Protein AF-A0A395HYR4-F1 (afdb_monomer_lite)

Radius of gyration: 22.02 Å; chains: 1; bounding box: 62×39×58 Å

Organism: Aspergillus homomorphus (strain CBS 101889) (NCBI:txid1450537)

Sequence (224 aa):
MIEVHGICLRLTQAVQSLRAAIRSLGGGRESQDSSQKGIMVMSEISDLIHQLKDHIIWAEEKWIVTQPRLHTLDDLLSSLNTTIASLEMSLQSGAVNSRTYKKGILDNTFIPRFEHYKVAFIVAMQPDSCERTATEQNLKSYIRACRELDSSRNTPVLNEHGYHNITRPITSKNVIRLTEMCSRREKGTAQWIFEEERYKDWLFGSFRTLYCVGPAGAGKTFLA

Secondary structure (DSSP, 8-state):
---HHHHHHHHHHHHHHHHHHHHHHHTSSS--HHHHHHHHHHHHHHHHHHHHHHHHHH---TTTT-HHHHHHHHHHHHHHHHHHHHHHHHHH-TTT--HHHHHHHIIIIIHHHHHHHHHHHHHHTSPP-HHHHHHHHHHHHHHHHHHHHHHTTT---TTTTTTHHHHHHHHHHHHHHHHHHHHTPPTTTTHHHHH-HHHHHHHTTSSS-------TTSSGGGT-

pLDDT: mean 76.49, std 17.11, range [34.97, 96.94]

Foldseek 3Di:
DDDLVNLLVLLVVLLVLLVVLLVLLPPDPDDDPLSVLSNVLSVLLNVLSVVLSCCSVPPPPPQLVDPVLSVLSVVLSVLSSLLSVLLCVVSPPPDDQDPVLNSLLSVVPNSVLSVLSSVLSVLSPDGDDPVSVVSNVVSVVVSVVSSVLSVVVPPDPPDPVPPCVVCVVVCVVVVVVVVVVVVVDDPPPPVVLVVDPVSSCVSSSVDNDDDDDDDPPPCPVVVD

InterPro domains:
  IPR056884 Nephrocystin 3-like, N-terminal [PF24883] (188-224)

Structure (mmCIF, N/CA/C/O backbone):
data_AF-A0A395HYR4-F1
#
_entry.id   AF-A0A395HYR4-F1
#
loop_
_atom_site.group_PDB
_atom_site.id
_atom_site.type_symbol
_atom_site.label_atom_id
_atom_site.label_alt_id
_atom_site.label_comp_id
_atom_site.label_asym_id
_atom_site.label_entity_id
_atom_site.label_seq_id
_atom_site.pdbx_PDB_ins_code
_atom_site.Cartn_x
_atom_site.Cartn_y
_atom_site.Cartn_z
_atom_site.occupancy
_atom_site.B_iso_or_equiv
_atom_site.auth_seq_id
_atom_site.auth_comp_id
_atom_site.auth_asym_id
_atom_site.auth_atom_id
_atom_site.pdbx_PDB_model_num
ATOM 1 N N . MET A 1 1 ? -0.227 -10.224 23.915 1.00 62.84 1 MET A N 1
ATOM 2 C CA . MET A 1 1 ? -1.288 -9.203 24.024 1.00 62.84 1 MET A CA 1
ATOM 3 C C . MET A 1 1 ? -0.674 -7.901 23.562 1.00 62.84 1 MET A C 1
ATOM 5 O O . MET A 1 1 ? 0.412 -7.588 24.030 1.00 62.84 1 MET A O 1
ATOM 9 N N . ILE A 1 2 ? -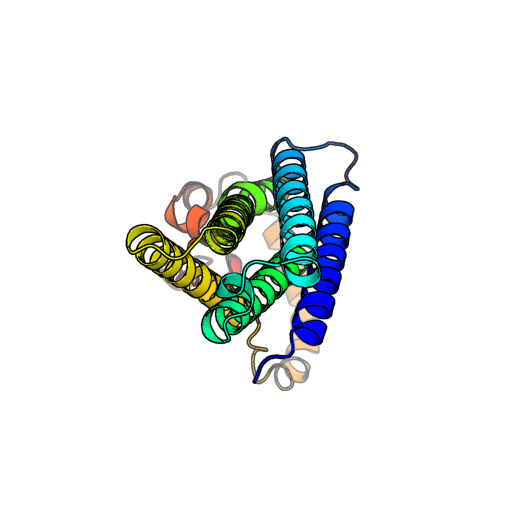1.273 -7.221 22.590 1.00 74.25 2 ILE A N 1
ATOM 10 C CA . ILE A 1 2 ? -0.723 -5.956 22.097 1.00 74.25 2 ILE A CA 1
ATOM 11 C C . ILE A 1 2 ? -1.171 -4.849 23.044 1.00 74.25 2 ILE A C 1
ATOM 13 O O . ILE A 1 2 ? -2.363 -4.727 23.339 1.00 74.25 2 ILE A O 1
ATOM 17 N N . GLU A 1 3 ? -0.209 -4.072 23.533 1.00 84.06 3 GLU A N 1
ATOM 18 C CA . GLU A 1 3 ? -0.472 -2.926 24.393 1.00 84.06 3 GLU A CA 1
ATOM 19 C C . GLU A 1 3 ? -0.887 -1.712 23.563 1.00 84.06 3 GLU A C 1
ATOM 21 O O . GLU A 1 3 ? -0.255 -1.368 22.562 1.00 84.06 3 GLU A O 1
ATOM 26 N N . VAL A 1 4 ? -1.927 -1.017 24.027 1.00 85.00 4 VAL A N 1
ATOM 27 C CA . VAL A 1 4 ? -2.444 0.209 23.401 1.00 85.00 4 VAL A CA 1
ATOM 28 C C . VAL A 1 4 ? -1.347 1.267 23.276 1.00 85.00 4 VAL A C 1
ATOM 30 O O . VAL A 1 4 ? -1.194 1.896 22.231 1.00 85.00 4 VAL A O 1
ATOM 33 N N . HIS A 1 5 ? -0.523 1.408 24.317 1.00 86.31 5 HIS A N 1
ATOM 34 C CA . HIS A 1 5 ? 0.610 2.327 24.311 1.00 86.31 5 HIS A CA 1
ATOM 35 C C . HIS A 1 5 ? 1.638 1.981 23.220 1.00 86.31 5 HIS A C 1
ATOM 37 O O . HIS A 1 5 ? 2.110 2.873 22.512 1.00 86.31 5 HIS A O 1
ATOM 43 N N . GLY A 1 6 ? 1.925 0.688 23.026 1.00 88.62 6 GLY A N 1
ATOM 44 C CA . GLY A 1 6 ? 2.808 0.208 21.963 1.00 88.62 6 GLY A CA 1
ATOM 45 C C . GLY A 1 6 ? 2.291 0.577 20.571 1.00 88.62 6 GLY A C 1
ATOM 46 O O . GLY A 1 6 ? 3.045 1.100 19.751 1.00 88.62 6 GLY A O 1
ATOM 47 N N . ILE A 1 7 ? 0.990 0.409 20.323 1.00 90.31 7 ILE A N 1
ATOM 48 C CA . ILE A 1 7 ? 0.357 0.816 19.058 1.00 90.31 7 ILE A CA 1
ATOM 49 C C . ILE A 1 7 ? 0.434 2.331 18.847 1.00 90.31 7 ILE A C 1
ATOM 51 O O . ILE A 1 7 ? 0.814 2.775 17.764 1.00 90.31 7 ILE A O 1
ATOM 55 N N . CYS A 1 8 ? 0.156 3.142 19.869 1.00 90.06 8 CYS A N 1
ATOM 56 C CA . CYS A 1 8 ? 0.264 4.602 19.779 1.00 90.06 8 CYS A CA 1
ATOM 57 C C . CYS A 1 8 ? 1.687 5.076 19.435 1.00 90.06 8 CYS A C 1
ATOM 59 O O . CYS A 1 8 ? 1.864 6.032 18.665 1.00 90.06 8 CYS A O 1
ATOM 61 N N . LEU A 1 9 ? 2.708 4.401 19.973 1.00 91.75 9 LEU A N 1
ATOM 62 C CA . LEU A 1 9 ? 4.101 4.659 19.616 1.00 91.75 9 LEU A CA 1
ATOM 63 C C . LEU A 1 9 ? 4.361 4.316 18.144 1.00 91.75 9 LEU A C 1
ATOM 65 O O . LEU A 1 9 ? 4.917 5.138 17.414 1.00 91.75 9 LEU A O 1
ATOM 69 N N . ARG A 1 10 ? 3.894 3.151 17.682 1.00 93.12 10 ARG A N 1
ATOM 70 C CA . ARG A 1 10 ? 4.036 2.721 16.283 1.00 93.12 10 ARG A CA 1
ATOM 71 C C . ARG A 1 10 ? 3.311 3.632 15.292 1.00 93.12 10 ARG A C 1
ATOM 73 O O . ARG A 1 10 ? 3.866 3.924 14.237 1.00 93.12 10 ARG A O 1
ATOM 80 N N . LEU A 1 11 ? 2.120 4.127 15.632 1.00 93.12 11 LEU A N 1
ATOM 81 C CA . LEU A 1 11 ? 1.393 5.130 14.840 1.00 93.12 11 LEU A CA 1
ATOM 82 C C . LEU A 1 11 ? 2.230 6.408 14.687 1.00 93.12 11 LEU A C 1
ATOM 84 O O . LEU A 1 11 ? 2.389 6.939 13.590 1.00 93.12 11 LEU A O 1
ATOM 88 N N . THR A 1 12 ? 2.846 6.862 15.781 1.00 93.62 12 THR A N 1
ATOM 89 C CA . THR A 1 12 ? 3.716 8.047 15.769 1.00 93.62 12 THR A CA 1
ATOM 90 C C . THR A 1 12 ? 4.968 7.822 14.910 1.00 93.62 12 THR A C 1
ATOM 92 O O . THR A 1 12 ? 5.352 8.705 14.144 1.00 93.62 12 THR A O 1
ATOM 95 N N . GLN A 1 13 ? 5.580 6.636 14.988 1.00 94.56 13 GLN A N 1
ATOM 96 C CA . GLN A 1 13 ? 6.717 6.256 14.141 1.00 94.56 13 GLN A CA 1
ATOM 97 C C . GLN A 1 13 ? 6.334 6.218 12.655 1.00 94.56 13 GLN A C 1
ATOM 99 O O . GLN A 1 13 ? 7.049 6.783 11.833 1.00 94.56 13 GLN A O 1
ATOM 104 N N . ALA A 1 14 ? 5.184 5.633 12.306 1.00 93.56 14 ALA A N 1
ATOM 105 C CA . ALA A 1 14 ? 4.709 5.567 10.923 1.00 93.56 14 ALA A CA 1
ATOM 106 C C . ALA A 1 14 ? 4.507 6.964 10.310 1.00 93.56 14 ALA A C 1
ATOM 108 O O . ALA A 1 14 ? 4.927 7.217 9.182 1.00 93.56 14 ALA A O 1
ATOM 109 N N . VAL A 1 15 ? 3.951 7.910 11.076 1.00 95.31 15 VAL A N 1
ATOM 110 C CA . VAL A 1 15 ? 3.849 9.323 10.665 1.00 95.31 15 VAL A CA 1
ATOM 111 C C . VAL A 1 15 ? 5.228 9.935 10.414 1.00 95.31 15 VAL A C 1
ATOM 113 O O . VAL A 1 15 ? 5.414 10.683 9.454 1.00 95.31 15 VAL A O 1
ATOM 116 N N . GLN A 1 16 ? 6.213 9.654 11.269 1.00 94.31 16 GLN A N 1
ATOM 117 C CA . GLN A 1 16 ? 7.571 10.168 11.082 1.00 94.31 16 GLN A CA 1
ATOM 118 C C . GLN A 1 16 ? 8.213 9.610 9.805 1.00 94.31 16 GLN A C 1
ATOM 120 O O . GLN A 1 16 ? 8.803 10.385 9.049 1.00 94.31 16 GLN A O 1
ATOM 125 N N . SER A 1 17 ? 8.033 8.315 9.529 1.00 93.25 17 SER A N 1
ATOM 126 C CA . SER A 1 17 ? 8.479 7.668 8.290 1.00 93.25 17 SER A CA 1
ATOM 127 C C . SER A 1 17 ? 7.797 8.261 7.053 1.00 93.25 17 SER A C 1
ATOM 129 O O . SER A 1 17 ? 8.479 8.618 6.096 1.00 93.25 17 SER A O 1
ATOM 131 N N . LEU A 1 18 ? 6.476 8.478 7.086 1.00 94.06 18 LEU A N 1
ATOM 132 C CA . LEU A 1 18 ? 5.750 9.153 5.999 1.00 94.06 18 LEU A CA 1
ATOM 133 C C . LEU A 1 18 ? 6.280 10.567 5.756 1.00 94.06 18 LEU A C 1
ATOM 135 O O . LEU A 1 18 ? 6.540 10.951 4.619 1.00 94.06 18 LEU A O 1
ATOM 139 N N . ARG A 1 19 ? 6.512 11.344 6.821 1.00 92.81 19 ARG A N 1
ATOM 140 C CA . ARG A 1 19 ? 7.092 12.690 6.701 1.00 92.81 19 ARG A CA 1
ATOM 141 C C . ARG A 1 19 ? 8.505 12.662 6.118 1.00 92.81 19 ARG A C 1
ATOM 143 O O . ARG A 1 19 ? 8.877 13.595 5.410 1.00 92.81 19 ARG A O 1
ATOM 150 N N . ALA A 1 20 ? 9.317 11.653 6.429 1.00 90.00 20 ALA A N 1
ATOM 151 C CA . ALA A 1 20 ? 10.639 11.492 5.822 1.00 90.00 20 ALA A CA 1
ATOM 152 C C . ALA A 1 20 ? 10.526 11.229 4.309 1.00 90.00 20 ALA A C 1
ATOM 154 O O . ALA A 1 20 ? 11.158 11.937 3.522 1.00 90.00 20 ALA A O 1
ATOM 155 N N . ALA A 1 21 ? 9.630 10.324 3.906 1.00 89.19 21 ALA A N 1
ATOM 156 C CA . ALA A 1 21 ? 9.347 10.030 2.502 1.00 89.19 21 ALA A CA 1
ATOM 157 C C . ALA A 1 21 ? 8.771 11.235 1.733 1.00 89.19 21 ALA A C 1
ATOM 159 O O . ALA A 1 21 ? 9.192 11.529 0.617 1.00 89.19 21 ALA A O 1
ATOM 160 N N . ILE A 1 22 ? 7.862 12.003 2.340 1.00 90.25 22 ILE A N 1
ATOM 161 C CA . ILE A 1 22 ? 7.332 13.244 1.751 1.00 90.25 22 ILE A CA 1
ATOM 162 C C . ILE A 1 22 ? 8.465 14.239 1.468 1.00 90.25 22 ILE A C 1
ATOM 164 O O . ILE A 1 22 ? 8.529 14.823 0.384 1.00 90.25 22 ILE A O 1
ATOM 168 N N . ARG A 1 23 ? 9.396 14.415 2.416 1.00 87.19 23 ARG A N 1
ATOM 169 C CA . ARG A 1 23 ? 10.539 15.323 2.232 1.00 87.19 23 ARG A CA 1
ATOM 170 C C . ARG A 1 23 ? 11.483 14.855 1.127 1.00 87.19 23 ARG A C 1
ATOM 172 O O . ARG A 1 23 ? 11.995 15.699 0.396 1.00 87.19 23 ARG A O 1
ATOM 179 N N . SER A 1 24 ? 11.701 13.546 0.984 1.00 82.12 24 SER A N 1
ATOM 180 C CA . SER A 1 24 ? 12.573 13.010 -0.070 1.00 82.12 24 SER A CA 1
ATOM 181 C C . SER A 1 24 ? 11.981 13.197 -1.475 1.00 82.12 24 SER A C 1
ATOM 183 O O . SER A 1 24 ? 12.727 13.407 -2.431 1.00 82.12 24 SER A O 1
ATOM 185 N N . LEU A 1 25 ? 10.650 13.220 -1.596 1.00 79.38 25 LEU A N 1
ATOM 186 C CA . LEU A 1 25 ? 9.933 13.508 -2.843 1.00 79.38 25 LEU A CA 1
ATOM 187 C C . LEU A 1 25 ? 9.843 15.011 -3.167 1.00 79.38 25 LEU A C 1
ATOM 189 O O . LEU A 1 25 ? 9.884 15.382 -4.339 1.00 79.38 25 LEU A O 1
ATOM 193 N N . GLY A 1 26 ? 9.758 15.880 -2.154 1.00 69.75 26 GLY A N 1
ATOM 194 C CA . GLY A 1 26 ? 9.566 17.330 -2.319 1.00 69.75 26 GLY A CA 1
ATOM 195 C C . GLY A 1 26 ? 10.812 18.151 -2.692 1.00 69.75 26 GLY A C 1
ATOM 196 O O . GLY A 1 26 ? 10.690 19.342 -2.968 1.00 69.75 26 GLY A O 1
ATOM 197 N N . GLY A 1 27 ? 12.013 17.559 -2.706 1.00 62.88 27 GLY A N 1
ATOM 198 C CA . GLY A 1 27 ? 13.276 18.289 -2.916 1.00 62.88 27 GLY A CA 1
ATOM 199 C C . GLY A 1 27 ? 13.627 18.646 -4.372 1.00 62.88 27 GLY A C 1
ATOM 200 O O . GLY A 1 27 ? 14.572 19.399 -4.610 1.00 62.88 27 GLY A O 1
ATOM 201 N N . GLY A 1 28 ? 12.909 18.112 -5.366 1.00 58.59 28 GLY A N 1
ATOM 202 C CA . GLY A 1 28 ? 13.196 18.348 -6.786 1.00 58.59 28 GLY A CA 1
ATOM 203 C C . GLY A 1 28 ? 12.535 19.623 -7.317 1.00 58.59 28 GLY A C 1
ATOM 204 O O . GLY A 1 28 ? 11.314 19.722 -7.309 1.00 58.59 28 GLY A O 1
ATOM 205 N N . ARG A 1 29 ? 13.323 20.567 -7.858 1.00 50.94 29 ARG A N 1
ATOM 206 C CA . ARG A 1 29 ? 12.890 21.884 -8.398 1.00 50.94 29 ARG A CA 1
ATOM 207 C C . ARG A 1 29 ? 11.847 21.869 -9.531 1.00 50.94 29 ARG A C 1
ATOM 209 O O . ARG A 1 29 ? 11.462 22.927 -10.010 1.00 50.94 29 ARG A O 1
ATOM 216 N N . GLU A 1 30 ? 11.353 20.709 -9.940 1.00 50.72 30 GLU A N 1
ATOM 217 C CA . GLU A 1 30 ? 10.285 20.590 -10.925 1.00 50.72 30 GLU A CA 1
ATOM 218 C C . GLU A 1 30 ? 9.355 19.443 -10.525 1.00 50.72 30 GLU A C 1
ATOM 220 O O . GLU A 1 30 ? 9.550 18.282 -10.914 1.00 50.72 30 GLU A O 1
ATOM 225 N N . SER A 1 31 ? 8.367 19.801 -9.707 1.00 54.28 31 SER A N 1
ATOM 226 C CA . SER A 1 31 ? 7.293 18.936 -9.235 1.00 54.28 31 SER A CA 1
ATOM 227 C C . SER A 1 31 ? 6.567 18.289 -10.415 1.00 54.28 31 SER A C 1
ATOM 229 O O . SER A 1 31 ? 5.806 18.936 -11.132 1.00 54.28 31 SER A O 1
ATOM 231 N N . GLN A 1 32 ? 6.810 16.998 -10.623 1.00 64.56 32 GLN A N 1
ATOM 232 C CA . GLN A 1 32 ? 5.964 16.176 -11.479 1.00 64.56 32 GLN A CA 1
ATOM 233 C C . GLN A 1 32 ? 4.611 16.003 -10.771 1.00 64.56 32 GLN A C 1
ATOM 235 O O . GLN A 1 32 ? 4.587 15.783 -9.560 1.00 64.56 32 GLN A O 1
ATOM 240 N N . ASP A 1 33 ? 3.507 16.051 -11.517 1.00 78.00 33 ASP A N 1
ATOM 241 C CA . ASP A 1 33 ? 2.141 15.771 -11.029 1.00 78.00 33 ASP A CA 1
ATOM 242 C C . ASP A 1 33 ? 2.083 14.509 -10.133 1.00 78.00 33 ASP A C 1
ATOM 244 O O . ASP A 1 33 ? 1.457 14.498 -9.076 1.00 78.00 33 ASP A O 1
ATOM 248 N N . SER A 1 34 ? 2.872 13.485 -10.471 1.00 82.50 34 SER A N 1
ATOM 249 C CA . SER A 1 34 ? 3.036 12.259 -9.684 1.00 82.50 34 SER A CA 1
ATOM 250 C C . SER A 1 34 ? 3.613 12.481 -8.282 1.00 82.50 34 SER A C 1
ATOM 252 O O . SER A 1 34 ? 3.101 11.953 -7.301 1.00 82.50 34 SER A O 1
ATOM 254 N N . SER A 1 35 ? 4.667 13.291 -8.146 1.00 86.25 35 SER A N 1
ATOM 255 C CA . SER A 1 35 ? 5.271 13.596 -6.841 1.00 86.25 35 SER A CA 1
ATOM 256 C C . SER A 1 35 ? 4.307 14.348 -5.928 1.00 86.25 35 SER A C 1
ATOM 258 O O . SER A 1 35 ? 4.215 14.020 -4.749 1.00 86.25 35 SER A O 1
ATOM 260 N N . GLN A 1 36 ? 3.529 15.284 -6.478 1.00 88.62 36 GLN A N 1
ATOM 261 C CA . GLN A 1 36 ? 2.475 15.983 -5.741 1.00 88.62 36 GLN A CA 1
ATOM 262 C C . GLN A 1 36 ? 1.362 15.037 -5.299 1.00 88.62 36 GLN A C 1
ATOM 264 O O . GLN A 1 36 ? 0.999 15.053 -4.125 1.00 88.62 36 GLN A O 1
ATOM 269 N N . LYS A 1 37 ? 0.877 14.169 -6.195 1.00 90.88 37 LYS A N 1
ATOM 270 C CA . LYS A 1 37 ? -0.111 13.134 -5.858 1.00 90.88 37 LYS A CA 1
ATOM 271 C C . LYS A 1 37 ? 0.391 12.215 -4.747 1.00 90.88 37 LYS A C 1
ATOM 273 O O . LYS A 1 37 ? -0.308 12.014 -3.762 1.00 90.88 37 LYS A O 1
ATOM 278 N N . GLY A 1 38 ? 1.628 11.729 -4.849 1.00 91.00 38 GLY A N 1
ATOM 279 C CA . GLY A 1 38 ? 2.246 10.908 -3.807 1.00 91.00 38 GLY A CA 1
ATOM 280 C C . GLY A 1 38 ? 2.331 11.630 -2.458 1.00 91.00 38 GLY A C 1
ATOM 281 O O . GLY A 1 38 ? 1.952 11.064 -1.435 1.00 91.00 38 GLY A O 1
ATOM 282 N N . ILE A 1 39 ? 2.775 12.892 -2.450 1.00 92.44 39 ILE A N 1
ATOM 283 C CA . ILE A 1 39 ? 2.830 13.728 -1.239 1.00 92.44 39 ILE A CA 1
ATOM 284 C C . ILE A 1 39 ? 1.439 13.922 -0.631 1.00 92.44 39 ILE A C 1
ATOM 286 O O . ILE A 1 39 ? 1.291 13.807 0.586 1.00 92.44 39 ILE A O 1
ATOM 290 N N . MET A 1 40 ? 0.430 14.189 -1.458 1.00 94.12 40 MET A N 1
ATOM 291 C CA . MET A 1 40 ? -0.951 14.387 -1.022 1.00 94.12 40 MET A CA 1
ATOM 292 C C . MET A 1 40 ? -1.494 13.132 -0.334 1.00 94.12 40 MET A C 1
ATOM 294 O O . MET A 1 40 ? -1.880 13.204 0.829 1.00 94.12 40 MET A O 1
ATOM 298 N N . VAL A 1 41 ? -1.410 11.966 -0.983 1.00 95.69 41 VAL A N 1
ATOM 299 C CA . VAL A 1 41 ? -1.916 10.704 -0.413 1.00 95.69 41 VAL A CA 1
ATOM 300 C C . VAL A 1 41 ? -1.178 10.333 0.878 1.00 95.69 41 VAL A C 1
ATOM 302 O O . VAL A 1 41 ? -1.802 9.932 1.855 1.00 95.69 41 VAL A O 1
ATOM 305 N N . MET A 1 42 ? 0.146 10.504 0.942 1.00 95.38 42 MET A N 1
ATOM 306 C CA . MET A 1 42 ? 0.901 10.246 2.179 1.00 95.38 42 MET A CA 1
ATOM 307 C C . MET A 1 42 ? 0.558 11.229 3.309 1.00 95.38 42 MET A C 1
ATOM 309 O O . MET A 1 42 ? 0.625 10.860 4.487 1.00 95.38 42 MET A O 1
ATOM 313 N N . SER A 1 43 ? 0.193 12.468 2.970 1.00 95.62 43 SER A N 1
ATOM 314 C CA . SER A 1 43 ? -0.282 13.458 3.943 1.00 95.62 43 SER A CA 1
ATOM 315 C C . SER A 1 43 ? -1.663 13.073 4.474 1.00 95.62 43 SER A C 1
ATOM 317 O O . SER A 1 43 ? -1.838 13.017 5.685 1.00 95.62 43 SER A O 1
ATOM 319 N N . GLU A 1 44 ? -2.587 12.663 3.599 1.00 96.88 44 GLU A N 1
ATOM 320 C CA . GLU A 1 44 ? -3.904 12.143 3.996 1.00 96.88 44 GLU A CA 1
ATOM 321 C C . GLU A 1 44 ? -3.778 10.918 4.915 1.00 96.88 44 GLU A C 1
ATOM 323 O O . GLU A 1 44 ? -4.438 10.841 5.948 1.00 96.88 44 GLU A O 1
ATOM 328 N N . ILE A 1 45 ? -2.882 9.974 4.598 1.00 96.94 45 ILE A N 1
ATOM 329 C CA . ILE A 1 45 ? -2.598 8.828 5.480 1.00 96.94 45 ILE A CA 1
ATOM 330 C C . ILE A 1 45 ? -2.055 9.302 6.830 1.00 96.94 45 ILE A C 1
ATOM 332 O O . ILE A 1 45 ? -2.434 8.762 7.868 1.00 96.94 45 ILE A O 1
ATOM 336 N N . SER A 1 46 ? -1.171 10.304 6.836 1.00 96.25 46 SER A N 1
ATOM 337 C CA . SER A 1 46 ? -0.649 10.862 8.084 1.00 96.25 46 SER A CA 1
ATOM 338 C C . SER A 1 46 ? -1.783 11.423 8.940 1.00 96.25 46 SER A C 1
ATOM 340 O O . SER A 1 46 ? -1.815 11.149 10.137 1.00 96.25 46 SER A O 1
ATOM 342 N N . ASP A 1 47 ? -2.726 12.151 8.348 1.00 96.31 47 ASP A N 1
ATOM 343 C CA . ASP A 1 47 ? -3.877 12.715 9.057 1.00 96.31 47 ASP A CA 1
ATOM 344 C C . ASP A 1 47 ? -4.800 11.618 9.602 1.00 96.31 47 ASP A C 1
ATOM 346 O O . ASP A 1 47 ? -5.168 11.658 10.777 1.00 96.31 47 ASP A O 1
ATOM 350 N N . LEU A 1 48 ? -5.081 10.575 8.811 1.00 95.75 48 LEU A N 1
ATOM 351 C CA . LEU A 1 48 ? -5.850 9.406 9.261 1.00 95.75 48 LEU A CA 1
ATOM 352 C C . LEU A 1 48 ? -5.171 8.677 10.427 1.00 95.75 48 LEU A C 1
ATOM 354 O O . LEU A 1 48 ? -5.845 8.227 11.349 1.00 95.75 48 LEU A O 1
ATOM 358 N N . ILE A 1 49 ? -3.838 8.574 10.425 1.00 94.94 49 ILE A N 1
ATOM 359 C CA . ILE A 1 49 ? -3.093 7.971 11.537 1.00 94.94 49 ILE A CA 1
ATOM 360 C C . ILE A 1 49 ? -3.218 8.819 12.812 1.00 94.94 49 ILE A C 1
ATOM 362 O O . ILE A 1 49 ? -3.342 8.249 13.898 1.00 94.94 49 ILE A O 1
ATOM 366 N N . HIS A 1 50 ? -3.206 10.153 12.711 1.00 93.50 50 HIS A N 1
ATOM 367 C CA . HIS A 1 50 ? -3.441 11.014 13.877 1.00 93.50 50 HIS A CA 1
ATOM 368 C C . HIS A 1 50 ? -4.875 10.869 14.390 1.00 93.50 50 HIS A C 1
ATOM 370 O O . HIS A 1 50 ? -5.049 10.643 15.582 1.00 93.50 50 HIS A O 1
ATOM 376 N N . GLN A 1 51 ? -5.874 10.891 13.502 1.00 92.19 51 GLN A N 1
ATOM 377 C CA . GLN A 1 51 ? -7.275 10.667 13.878 1.00 92.19 51 GLN A CA 1
ATOM 378 C C . GLN A 1 51 ? -7.450 9.318 14.575 1.00 92.19 51 GLN A C 1
ATOM 380 O O . GLN A 1 51 ? -8.015 9.248 15.661 1.00 92.19 51 GLN A O 1
ATOM 385 N N . LEU A 1 52 ? -6.899 8.244 14.006 1.00 90.88 52 LEU A N 1
ATOM 386 C CA . LEU A 1 52 ? -6.956 6.913 14.602 1.00 90.88 52 LEU A CA 1
ATOM 387 C C . LEU A 1 52 ? -6.262 6.862 15.969 1.00 90.88 52 LEU A C 1
ATOM 389 O O . LEU A 1 52 ? -6.758 6.213 16.887 1.00 90.88 52 LEU A O 1
ATOM 393 N N . LYS A 1 53 ? -5.125 7.546 16.125 1.00 91.00 53 LYS A N 1
ATOM 394 C CA . LYS A 1 53 ? -4.432 7.658 17.412 1.00 91.00 53 LYS A CA 1
ATOM 395 C C . LYS A 1 53 ? -5.296 8.382 18.445 1.00 91.00 53 LYS A C 1
ATOM 397 O O . LYS A 1 53 ? -5.395 7.901 19.571 1.00 91.00 53 LYS A O 1
ATOM 402 N N . ASP A 1 54 ? -5.925 9.489 18.066 1.00 89.62 54 ASP A N 1
ATOM 403 C CA . ASP A 1 54 ? -6.817 10.243 18.946 1.00 89.62 54 ASP A CA 1
ATOM 404 C C . ASP A 1 54 ? -8.032 9.397 19.333 1.00 89.62 54 ASP A C 1
ATOM 406 O O . ASP A 1 54 ? -8.356 9.305 20.515 1.00 89.62 54 ASP A O 1
ATOM 410 N N . HIS A 1 55 ? -8.619 8.672 18.377 1.00 87.31 55 HIS A N 1
ATOM 411 C CA . HIS A 1 55 ? -9.668 7.697 18.654 1.00 87.31 55 HIS A CA 1
ATOM 412 C C . HIS A 1 55 ? -9.196 6.613 19.621 1.00 87.31 55 HIS A C 1
ATOM 414 O O . HIS A 1 55 ? -9.925 6.292 20.535 1.00 87.31 55 HIS A O 1
ATOM 420 N N . ILE A 1 56 ? -7.989 6.063 19.500 1.00 86.19 56 ILE A N 1
ATOM 421 C CA . ILE A 1 56 ? -7.508 5.025 20.428 1.00 86.19 56 ILE A CA 1
ATOM 422 C C . ILE A 1 56 ? -7.270 5.574 21.846 1.00 86.19 56 ILE A C 1
ATOM 424 O O . ILE A 1 56 ? -7.529 4.871 22.822 1.00 86.19 56 ILE A O 1
ATOM 428 N N . ILE A 1 57 ? -6.762 6.804 21.970 1.00 85.44 57 ILE A N 1
ATOM 429 C CA . ILE A 1 57 ? -6.445 7.429 23.266 1.00 85.44 57 ILE A CA 1
ATOM 430 C C . ILE A 1 57 ? -7.718 7.871 23.991 1.00 85.44 57 ILE A C 1
ATOM 432 O O . ILE A 1 57 ? -7.828 7.685 25.202 1.00 85.44 57 ILE A O 1
ATOM 436 N N . TRP A 1 58 ? -8.660 8.456 23.251 1.00 79.06 58 TRP A N 1
ATOM 437 C CA . TRP A 1 58 ? -9.877 9.062 23.788 1.00 79.06 58 TRP A CA 1
ATOM 438 C C . TRP A 1 58 ? -11.132 8.206 23.570 1.00 79.06 58 TRP A C 1
ATOM 440 O O . TRP A 1 58 ? -12.228 8.661 23.887 1.00 79.06 58 TRP A O 1
ATOM 450 N N . ALA A 1 59 ? -11.012 6.986 23.030 1.00 67.50 59 ALA A N 1
ATOM 451 C CA . ALA A 1 59 ? -12.166 6.127 22.767 1.00 67.50 59 ALA A CA 1
ATOM 452 C C . ALA A 1 59 ? -12.897 5.767 24.060 1.00 67.50 59 ALA A C 1
ATOM 454 O O . ALA A 1 59 ? -12.456 4.921 24.839 1.00 67.50 59 ALA A O 1
ATOM 455 N N . GLU A 1 60 ? -14.103 6.306 24.197 1.00 60.53 60 GLU A N 1
ATOM 456 C CA . GLU A 1 60 ? -15.158 5.697 25.009 1.00 60.53 60 GLU A CA 1
ATOM 457 C C . GLU A 1 60 ? -15.658 4.386 24.363 1.00 60.53 60 GLU A C 1
ATOM 459 O O . GLU A 1 60 ? -16.169 3.482 25.032 1.00 60.53 60 GLU A O 1
ATOM 464 N N . GLU A 1 61 ? -15.460 4.246 23.048 1.00 64.38 61 GLU A N 1
ATOM 465 C CA . GLU A 1 61 ? -15.915 3.119 22.245 1.00 64.38 61 GLU A CA 1
ATOM 466 C C . GLU A 1 61 ? -14.984 1.897 22.336 1.00 64.38 61 GLU A C 1
ATOM 468 O O . GLU A 1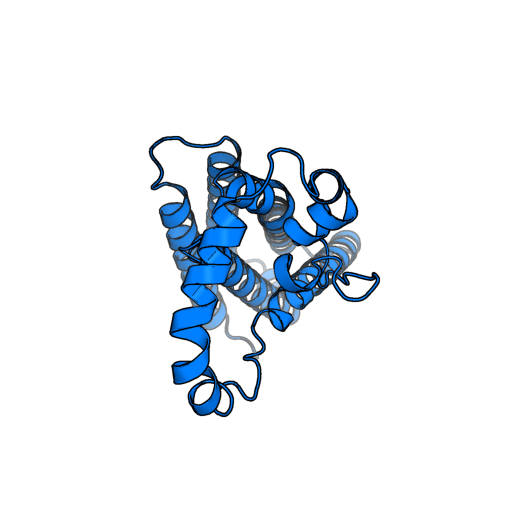 61 ? -13.919 1.809 21.721 1.00 64.38 61 GLU A O 1
ATOM 473 N N . LYS A 1 62 ? -15.439 0.882 23.078 1.00 68.69 62 LYS A N 1
ATOM 474 C CA . LYS A 1 62 ? -14.668 -0.335 23.395 1.00 68.69 62 LYS A CA 1
ATOM 475 C C . LYS A 1 62 ? -14.274 -1.192 22.185 1.00 68.69 62 LYS A C 1
ATOM 477 O O . LYS A 1 62 ? -13.355 -2.002 22.304 1.00 68.69 62 LYS A O 1
ATOM 482 N N . TRP A 1 63 ? -14.948 -1.058 21.040 1.00 71.31 63 TRP A N 1
ATOM 483 C CA . TRP A 1 63 ? -14.709 -1.924 19.878 1.00 71.31 63 TRP A CA 1
ATOM 484 C C . TRP A 1 63 ? -13.359 -1.644 19.206 1.00 71.31 63 TRP A C 1
ATOM 486 O O . TRP A 1 63 ? -12.711 -2.581 18.738 1.00 71.31 63 TRP A O 1
ATOM 496 N N . ILE A 1 64 ? -12.866 -0.400 19.241 1.00 75.31 64 ILE A N 1
ATOM 497 C CA . ILE A 1 64 ? -11.582 -0.012 18.631 1.00 75.31 64 ILE A CA 1
ATOM 498 C C . ILE A 1 64 ? -10.397 -0.705 19.319 1.00 75.31 64 ILE A C 1
ATOM 500 O O . ILE A 1 64 ? -9.459 -1.138 18.652 1.00 75.31 64 ILE A O 1
ATOM 504 N N . VAL A 1 65 ? -10.477 -0.878 20.641 1.00 80.81 65 VAL A N 1
ATOM 505 C CA . VAL A 1 65 ? -9.394 -1.403 21.496 1.00 80.81 65 VAL A CA 1
ATOM 506 C C . VAL A 1 65 ? -9.415 -2.940 21.592 1.00 80.81 65 VAL A C 1
ATOM 508 O O . VAL A 1 65 ? -8.673 -3.556 22.358 1.00 80.81 65 VAL A O 1
ATOM 511 N N . THR A 1 66 ? -10.250 -3.608 20.794 1.00 86.06 66 THR A N 1
ATOM 512 C CA . THR A 1 66 ? -10.280 -5.073 20.756 1.00 86.06 66 THR A CA 1
ATOM 513 C C . THR A 1 66 ? -8.954 -5.633 20.227 1.00 86.06 66 THR A C 1
ATOM 515 O O . THR A 1 66 ? -8.409 -5.179 19.221 1.00 86.06 66 THR A O 1
ATOM 518 N N . GLN A 1 67 ? -8.424 -6.666 20.891 1.00 88.81 67 GLN A N 1
ATOM 519 C CA . GLN A 1 67 ? -7.166 -7.320 20.503 1.00 88.81 67 GLN A CA 1
ATOM 520 C C . GLN A 1 67 ? -7.058 -7.708 19.009 1.00 88.81 67 GLN A C 1
ATOM 522 O O . GLN A 1 67 ? -6.003 -7.442 18.430 1.00 88.81 67 GLN A O 1
ATOM 527 N N . PRO A 1 68 ? -8.083 -8.274 18.334 1.00 88.50 68 PRO A N 1
ATOM 528 C CA . PRO A 1 68 ? -7.981 -8.573 16.900 1.00 88.50 68 PRO A CA 1
ATOM 529 C C . PRO A 1 68 ? -7.808 -7.322 16.023 1.00 88.50 68 PRO A C 1
ATOM 531 O O . PRO A 1 68 ? -7.105 -7.371 15.009 1.00 88.50 68 PRO A O 1
ATOM 534 N N . ARG A 1 69 ? -8.405 -6.188 16.412 1.00 88.19 69 ARG A N 1
ATOM 535 C CA . ARG A 1 69 ? -8.269 -4.915 15.690 1.00 88.19 69 ARG A CA 1
ATOM 536 C C . ARG A 1 69 ? -6.899 -4.294 15.930 1.00 88.19 69 ARG A C 1
ATOM 538 O O . ARG A 1 69 ? -6.266 -3.862 14.972 1.00 88.19 69 ARG A O 1
ATOM 545 N N . LEU A 1 70 ? -6.393 -4.355 17.163 1.00 89.31 70 LEU A N 1
ATOM 546 C CA . LEU A 1 70 ? -5.026 -3.927 17.479 1.00 89.31 70 LEU A CA 1
ATOM 547 C C . LEU A 1 70 ? -3.980 -4.743 16.708 1.00 89.31 70 LEU A C 1
ATOM 549 O O . LEU A 1 70 ? -3.054 -4.159 16.160 1.00 89.31 70 LEU A O 1
ATOM 553 N N . HIS A 1 71 ? -4.153 -6.064 16.591 1.00 91.00 71 HIS A N 1
ATOM 554 C CA . HIS A 1 71 ? -3.269 -6.911 15.779 1.00 91.00 71 HIS A CA 1
ATOM 555 C C . HIS A 1 71 ? -3.339 -6.566 14.294 1.00 91.00 71 HIS A C 1
ATOM 557 O O . HIS A 1 71 ? -2.320 -6.449 13.622 1.00 91.00 71 HIS A O 1
ATOM 563 N N . THR A 1 72 ? -4.548 -6.364 13.775 1.00 90.69 72 THR A N 1
ATOM 564 C CA . THR A 1 72 ? -4.738 -5.956 12.381 1.00 90.69 72 THR A CA 1
ATOM 565 C C . THR A 1 72 ? -4.058 -4.622 12.083 1.00 90.69 72 THR A C 1
ATOM 567 O O . THR A 1 72 ? -3.421 -4.468 11.042 1.00 90.69 72 THR A O 1
ATOM 570 N N . LEU A 1 73 ? -4.172 -3.666 13.002 1.00 91.62 73 LEU A N 1
ATOM 571 C CA . LEU A 1 73 ? -3.528 -2.368 12.886 1.00 91.62 73 LEU A CA 1
ATOM 572 C C . LEU A 1 73 ? -2.001 -2.484 12.964 1.00 91.62 73 LEU A C 1
ATOM 574 O O . LEU A 1 73 ? -1.296 -1.835 12.196 1.00 91.62 73 LEU A O 1
ATOM 578 N N . ASP A 1 74 ? -1.489 -3.343 13.843 1.00 92.50 74 ASP A N 1
ATOM 579 C CA . ASP A 1 74 ? -0.061 -3.636 13.962 1.00 92.50 74 ASP A CA 1
ATOM 580 C C . ASP A 1 74 ? 0.532 -4.194 12.656 1.00 92.50 74 ASP A C 1
ATOM 58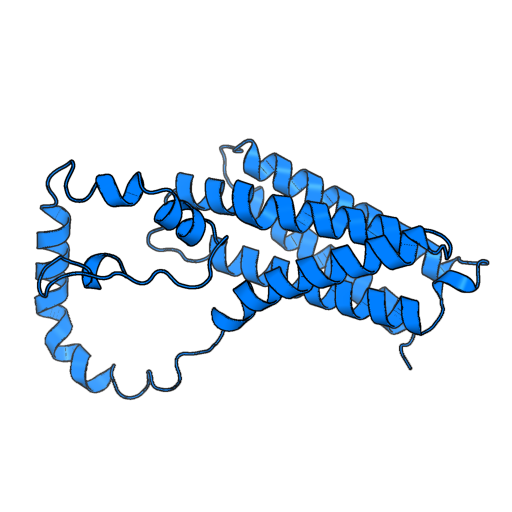2 O O . ASP A 1 74 ? 1.576 -3.733 12.176 1.00 92.50 74 ASP A O 1
ATOM 586 N N . ASP A 1 75 ? -0.177 -5.134 12.025 1.00 92.19 75 ASP A N 1
ATOM 587 C CA . ASP A 1 75 ? 0.184 -5.708 10.726 1.00 92.19 75 ASP A CA 1
ATOM 588 C C . ASP A 1 75 ? 0.141 -4.659 9.605 1.00 92.19 75 ASP A C 1
ATOM 590 O O . ASP A 1 75 ? 1.034 -4.614 8.746 1.00 92.19 75 ASP A O 1
ATOM 594 N N . LEU A 1 76 ? -0.880 -3.793 9.618 1.00 93.50 76 LEU A N 1
ATOM 595 C CA . LEU A 1 76 ? -1.042 -2.710 8.649 1.00 93.50 76 LEU A CA 1
ATOM 596 C C . LEU A 1 76 ? 0.111 -1.705 8.750 1.00 93.50 76 LEU A C 1
ATO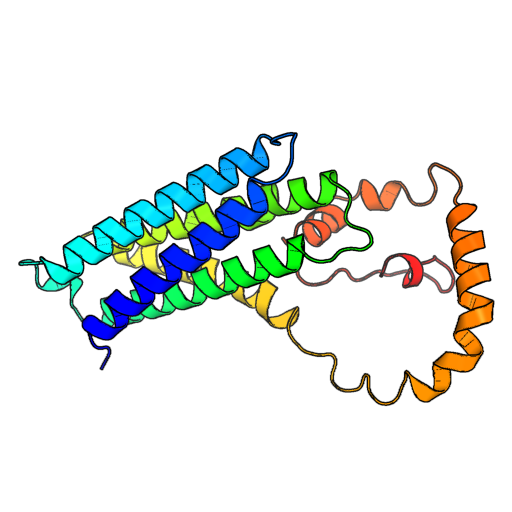M 598 O O . LEU A 1 76 ? 0.722 -1.369 7.736 1.00 93.50 76 LEU A O 1
ATOM 602 N N . LEU A 1 77 ? 0.466 -1.288 9.969 1.00 94.12 77 LEU A N 1
ATOM 603 C CA . LEU A 1 77 ? 1.588 -0.380 10.230 1.00 94.12 77 LEU A CA 1
ATOM 604 C C . LEU A 1 77 ? 2.931 -1.007 9.851 1.00 94.12 77 LEU A C 1
ATOM 606 O O . LEU A 1 77 ? 3.791 -0.335 9.283 1.00 94.12 77 LEU A O 1
ATOM 610 N N . SER A 1 78 ? 3.113 -2.301 10.130 1.00 92.94 78 SER A N 1
ATOM 611 C CA . SER A 1 78 ? 4.295 -3.048 9.686 1.00 92.94 78 SER A CA 1
ATOM 612 C C . SER A 1 78 ? 4.423 -3.019 8.164 1.00 92.94 78 SER A C 1
ATOM 614 O O . SER A 1 78 ? 5.497 -2.730 7.638 1.00 92.94 78 SER A O 1
ATOM 616 N N . SER A 1 79 ? 3.321 -3.279 7.459 1.00 92.56 79 SER A N 1
ATOM 617 C CA . SER A 1 79 ? 3.292 -3.318 5.996 1.00 92.56 79 SER A CA 1
ATOM 618 C C . SER A 1 79 ? 3.552 -1.934 5.395 1.00 92.56 79 SER A C 1
ATOM 620 O O . SER A 1 79 ? 4.421 -1.802 4.531 1.00 92.56 79 SER A O 1
ATOM 622 N N . LEU A 1 80 ? 2.910 -0.889 5.927 1.00 94.44 80 LEU A N 1
ATOM 623 C CA . LEU A 1 80 ? 3.137 0.496 5.514 1.00 94.44 80 LEU A CA 1
ATOM 624 C C . LEU A 1 80 ? 4.612 0.890 5.651 1.00 94.44 80 LEU A C 1
ATOM 626 O O . LEU A 1 80 ? 5.203 1.379 4.691 1.00 94.44 80 LEU A O 1
ATOM 630 N N . ASN A 1 81 ? 5.230 0.617 6.804 1.00 92.88 81 ASN A N 1
ATOM 631 C CA . ASN A 1 81 ? 6.644 0.925 7.026 1.00 92.88 81 ASN A CA 1
ATOM 632 C C . ASN A 1 81 ? 7.553 0.184 6.036 1.00 92.88 81 ASN A C 1
ATOM 634 O O . ASN A 1 81 ? 8.491 0.778 5.507 1.00 92.88 81 ASN A O 1
ATOM 638 N N . THR A 1 82 ? 7.260 -1.086 5.725 1.00 91.06 82 THR A N 1
ATOM 639 C CA . THR A 1 82 ? 8.023 -1.815 4.698 1.00 91.06 82 THR A CA 1
ATOM 640 C C . THR A 1 82 ? 7.847 -1.222 3.299 1.00 91.06 82 THR A C 1
ATOM 642 O O . THR A 1 82 ? 8.820 -1.139 2.552 1.00 91.06 82 THR A O 1
ATOM 645 N N . THR A 1 83 ? 6.646 -0.751 2.948 1.00 91.94 83 THR A N 1
ATOM 646 C CA . THR A 1 83 ? 6.399 -0.082 1.663 1.00 91.94 83 THR A CA 1
ATOM 647 C C . THR A 1 83 ? 7.120 1.265 1.581 1.00 91.94 83 THR A C 1
ATOM 649 O O . THR A 1 83 ? 7.705 1.565 0.544 1.00 91.94 83 THR A O 1
ATOM 652 N N . ILE A 1 84 ? 7.143 2.048 2.665 1.00 91.44 84 ILE A N 1
ATOM 653 C CA . ILE A 1 84 ? 7.896 3.312 2.736 1.00 91.44 84 ILE A CA 1
ATOM 654 C C . ILE A 1 84 ? 9.397 3.054 2.561 1.00 91.44 84 ILE A C 1
ATOM 656 O O . ILE A 1 84 ? 10.041 3.721 1.756 1.00 91.44 84 ILE A O 1
ATOM 660 N N . ALA A 1 85 ? 9.947 2.039 3.231 1.00 88.56 85 ALA A N 1
ATOM 661 C CA . ALA A 1 85 ? 11.349 1.662 3.056 1.00 88.56 85 ALA A CA 1
ATOM 662 C C . ALA A 1 85 ? 11.656 1.208 1.611 1.00 88.56 85 ALA A C 1
ATOM 664 O O . ALA A 1 85 ? 12.677 1.593 1.042 1.00 88.56 85 ALA A O 1
ATOM 665 N N . SER A 1 86 ? 10.757 0.436 0.984 1.00 86.56 86 SER A N 1
ATOM 666 C CA . SER A 1 86 ? 10.876 0.028 -0.430 1.00 86.56 86 SER A CA 1
ATOM 667 C C . SER A 1 86 ? 10.863 1.237 -1.377 1.00 86.56 86 SER A C 1
ATOM 669 O O . SER A 1 86 ? 11.677 1.315 -2.303 1.00 86.56 86 SER A O 1
ATOM 671 N N . LEU A 1 87 ? 9.995 2.221 -1.112 1.00 86.88 87 LEU A N 1
ATOM 672 C CA . LEU A 1 87 ? 9.957 3.489 -1.841 1.00 86.88 87 LEU A CA 1
ATOM 673 C C . LEU A 1 87 ? 11.299 4.218 -1.733 1.00 86.88 87 LEU A C 1
ATOM 675 O O . LEU A 1 87 ? 11.887 4.556 -2.760 1.00 86.88 87 LEU A O 1
ATOM 679 N N . GLU A 1 88 ? 11.812 4.418 -0.518 1.00 83.88 88 GLU A N 1
ATOM 680 C CA . GLU A 1 88 ? 13.091 5.098 -0.294 1.00 83.88 88 GLU A CA 1
ATOM 681 C C . GLU A 1 88 ? 14.240 4.406 -1.041 1.00 83.88 88 GLU A C 1
ATOM 683 O O . GLU A 1 88 ? 14.960 5.063 -1.797 1.00 83.88 88 GLU A O 1
ATOM 688 N N . MET A 1 89 ? 14.346 3.078 -0.941 1.00 78.31 89 MET A N 1
ATOM 689 C CA . MET A 1 89 ? 15.361 2.291 -1.654 1.00 78.31 89 MET A CA 1
ATOM 690 C C . MET A 1 89 ? 15.249 2.417 -3.180 1.00 78.31 89 MET A C 1
ATOM 692 O O . MET A 1 89 ? 16.264 2.550 -3.870 1.00 78.31 89 MET A O 1
ATOM 696 N N . SER A 1 90 ? 14.024 2.418 -3.717 1.00 75.88 90 SER A N 1
ATOM 697 C CA . SER A 1 90 ? 13.778 2.560 -5.161 1.00 75.88 90 SER A CA 1
ATOM 698 C C . SER A 1 90 ? 14.137 3.950 -5.704 1.00 75.88 90 SER A C 1
ATOM 700 O O . SER A 1 90 ? 14.498 4.097 -6.876 1.00 75.88 90 SER A O 1
ATOM 702 N N . LEU A 1 91 ? 14.076 4.978 -4.851 1.00 72.62 91 LEU A N 1
ATOM 703 C CA . LEU A 1 91 ? 14.369 6.365 -5.212 1.00 72.62 91 LEU A CA 1
ATOM 704 C C . LEU A 1 91 ? 15.843 6.751 -4.988 1.00 72.62 91 LEU A C 1
ATOM 706 O O . LEU A 1 91 ? 16.336 7.633 -5.706 1.00 72.62 91 LEU A O 1
ATOM 710 N N . GLN A 1 92 ? 16.532 6.091 -4.042 1.00 65.12 92 GLN A N 1
ATOM 711 C CA . GLN A 1 92 ? 17.929 6.336 -3.646 1.00 65.12 92 GLN A CA 1
ATOM 712 C C . GLN A 1 92 ? 18.987 5.681 -4.553 1.00 65.12 92 GLN A C 1
ATOM 714 O O . GLN A 1 92 ? 20.150 6.074 -4.485 1.00 65.12 92 GLN A O 1
ATOM 719 N N . SER A 1 93 ? 18.636 4.717 -5.414 1.00 53.72 93 SER A N 1
ATOM 720 C CA . SER A 1 93 ? 19.608 4.012 -6.270 1.00 53.72 93 SER A CA 1
ATOM 721 C C . SER A 1 93 ? 20.225 4.969 -7.314 1.00 53.72 93 SER A C 1
ATOM 723 O O . SER A 1 93 ? 19.663 5.245 -8.376 1.00 53.72 93 SER A O 1
ATOM 725 N N . GLY A 1 94 ? 21.374 5.548 -6.967 1.00 47.91 94 GLY A N 1
ATOM 726 C CA . GLY A 1 94 ? 21.971 6.715 -7.614 1.00 47.91 94 GLY A CA 1
ATOM 727 C C . GLY A 1 94 ? 22.877 6.449 -8.815 1.00 47.91 94 GLY A C 1
ATOM 728 O O . GLY A 1 94 ? 23.961 7.015 -8.850 1.00 47.91 94 GLY A O 1
ATOM 729 N N . ALA A 1 95 ? 22.478 5.649 -9.811 1.00 40.66 95 ALA A N 1
ATOM 730 C CA . ALA A 1 95 ? 23.348 5.463 -10.987 1.00 40.66 95 ALA A CA 1
ATOM 731 C C . ALA A 1 95 ? 22.678 5.498 -12.372 1.00 40.66 95 ALA A C 1
ATOM 733 O O . ALA A 1 95 ? 23.326 5.959 -13.305 1.00 40.66 95 ALA A O 1
ATOM 734 N N . VAL A 1 96 ? 21.422 5.062 -12.565 1.00 43.69 96 VAL A N 1
ATOM 735 C CA . VAL A 1 96 ? 20.872 4.919 -13.944 1.00 43.69 96 VAL A CA 1
ATOM 736 C C . VAL A 1 96 ? 19.356 5.180 -14.056 1.00 43.69 96 VAL A C 1
ATOM 738 O O . VAL A 1 96 ? 18.749 4.970 -15.103 1.00 43.69 96 VAL A O 1
ATOM 741 N N . ASN A 1 97 ? 18.693 5.675 -13.008 1.00 53.69 97 ASN A N 1
ATOM 742 C CA . ASN A 1 97 ? 17.232 5.806 -13.035 1.00 53.69 97 ASN A CA 1
ATOM 743 C C . ASN A 1 97 ? 16.803 7.138 -13.670 1.00 53.69 97 ASN A C 1
ATOM 745 O O . ASN A 1 97 ? 16.842 8.189 -13.026 1.00 53.69 97 ASN A O 1
ATOM 749 N N . SER A 1 98 ? 16.369 7.080 -14.935 1.00 63.19 98 SER A N 1
ATOM 750 C CA . SER A 1 98 ? 15.757 8.210 -15.649 1.00 63.19 98 SER A CA 1
ATOM 751 C C . SER A 1 98 ? 14.592 8.810 -14.848 1.00 63.19 98 SER A C 1
ATOM 753 O O . SER A 1 98 ? 13.843 8.101 -14.173 1.00 63.19 98 SER A O 1
ATOM 755 N N . ARG A 1 99 ? 14.385 10.128 -14.955 1.00 70.31 99 ARG A N 1
ATOM 756 C CA . ARG A 1 99 ? 13.246 10.839 -14.345 1.00 70.31 99 ARG A CA 1
ATOM 757 C C . ARG A 1 99 ? 11.902 10.181 -14.685 1.00 70.31 99 ARG A C 1
ATOM 759 O O . ARG A 1 99 ? 11.026 10.096 -13.829 1.00 70.31 99 ARG A O 1
ATOM 766 N N . THR A 1 100 ? 11.772 9.662 -15.904 1.00 71.38 100 THR A N 1
ATOM 767 C CA . THR A 1 100 ? 10.587 8.938 -16.386 1.00 71.38 100 THR A CA 1
ATOM 768 C C . THR A 1 100 ? 10.361 7.628 -15.631 1.00 71.38 100 THR A C 1
ATOM 770 O O . THR A 1 100 ? 9.222 7.284 -15.333 1.00 71.38 100 THR A O 1
ATOM 773 N N . TYR A 1 101 ? 11.435 6.925 -15.263 1.00 74.31 101 TYR A N 1
ATOM 774 C CA . TYR A 1 101 ? 11.359 5.696 -14.474 1.00 74.31 101 TYR A CA 1
ATOM 775 C C . TYR A 1 101 ? 10.880 5.978 -13.049 1.00 74.31 101 TYR A C 1
ATOM 777 O O . TYR A 1 101 ? 9.934 5.347 -12.589 1.00 74.31 101 TYR A O 1
ATOM 785 N N . LYS A 1 102 ? 11.464 6.986 -12.381 1.00 76.75 102 LYS A N 1
ATOM 786 C CA . LYS A 1 102 ? 11.025 7.396 -11.034 1.00 76.75 102 LYS A CA 1
ATOM 787 C C . LYS A 1 102 ? 9.557 7.823 -11.025 1.00 76.75 102 LYS A C 1
ATOM 789 O O . LYS A 1 102 ? 8.822 7.450 -10.119 1.00 76.75 102 LYS A O 1
ATOM 794 N N . LYS A 1 103 ? 9.128 8.560 -12.057 1.00 81.81 103 LYS A N 1
ATOM 795 C CA . LYS A 1 103 ? 7.721 8.925 -12.250 1.00 81.81 103 LYS A CA 1
ATOM 796 C C . LYS A 1 103 ? 6.829 7.693 -12.397 1.00 81.81 103 LYS A C 1
ATOM 798 O O . LYS A 1 103 ? 5.867 7.576 -11.655 1.00 81.81 103 LYS A O 1
ATOM 803 N N . GLY A 1 104 ? 7.157 6.785 -13.315 1.00 79.81 104 GLY A N 1
ATOM 804 C CA . GLY A 1 104 ? 6.309 5.625 -13.584 1.00 79.81 104 GLY A CA 1
ATOM 805 C C . GLY A 1 104 ? 6.238 4.641 -12.417 1.00 79.81 104 GLY A C 1
ATOM 806 O O . GLY A 1 104 ? 5.173 4.104 -12.153 1.00 79.81 104 GLY A O 1
ATOM 807 N N . ILE A 1 105 ? 7.320 4.462 -11.655 1.00 82.94 105 ILE A N 1
ATOM 808 C CA . ILE A 1 105 ? 7.282 3.684 -10.406 1.00 82.94 105 ILE A CA 1
ATOM 809 C C . ILE A 1 105 ? 6.373 4.337 -9.363 1.00 82.94 105 ILE A C 1
ATOM 811 O O . ILE A 1 105 ? 5.620 3.661 -8.661 1.00 82.94 105 ILE A O 1
ATOM 815 N N . LEU A 1 106 ? 6.426 5.661 -9.241 1.00 86.44 106 LEU A N 1
ATOM 816 C CA . LEU A 1 106 ? 5.567 6.359 -8.299 1.00 86.44 106 LEU A CA 1
ATOM 817 C C . LEU A 1 106 ? 4.089 6.242 -8.707 1.00 86.44 106 LEU A C 1
ATOM 819 O O . LEU A 1 106 ? 3.273 5.855 -7.875 1.00 86.44 106 LEU A O 1
ATOM 823 N N . ASP A 1 107 ? 3.777 6.507 -9.978 1.00 87.06 107 ASP A N 1
ATOM 824 C CA . ASP A 1 107 ? 2.414 6.496 -10.529 1.00 87.06 107 ASP A CA 1
ATOM 825 C C . ASP A 1 107 ? 1.787 5.101 -10.564 1.00 87.06 107 ASP A C 1
ATOM 827 O O . ASP A 1 107 ? 0.637 4.934 -10.168 1.00 87.06 107 ASP A O 1
ATOM 831 N N . ASN A 1 108 ? 2.535 4.094 -11.012 1.00 84.56 108 ASN A N 1
ATOM 832 C CA . ASN A 1 108 ? 1.973 2.769 -11.272 1.00 84.56 108 ASN A CA 1
ATOM 833 C C . ASN A 1 108 ? 2.122 1.818 -10.081 1.00 84.56 108 ASN A C 1
ATOM 835 O O . ASN A 1 108 ? 1.350 0.871 -9.960 1.00 84.56 108 ASN A O 1
ATOM 839 N N . THR A 1 109 ? 3.093 2.050 -9.191 1.00 86.94 109 THR A N 1
ATOM 840 C CA . THR A 1 109 ? 3.367 1.142 -8.067 1.00 86.94 109 THR A CA 1
ATOM 841 C C . THR A 1 109 ? 2.949 1.745 -6.735 1.00 86.94 109 THR A C 1
ATOM 843 O O . THR A 1 109 ? 2.117 1.184 -6.023 1.00 86.94 109 THR A O 1
ATOM 846 N N . PHE A 1 110 ? 3.552 2.870 -6.351 1.00 89.81 110 PHE A N 1
ATOM 847 C CA . PHE A 1 110 ? 3.489 3.327 -4.964 1.00 89.81 110 PHE A CA 1
ATOM 848 C C . PHE A 1 110 ? 2.236 4.141 -4.657 1.00 89.81 110 PHE A C 1
ATOM 850 O O . PHE A 1 110 ? 1.632 3.906 -3.614 1.00 89.81 110 PHE A O 1
ATOM 857 N N . ILE A 1 111 ? 1.798 5.032 -5.552 1.00 92.38 111 ILE A N 1
ATOM 858 C CA . ILE A 1 111 ? 0.554 5.794 -5.366 1.00 92.38 111 ILE A CA 1
ATOM 859 C C . ILE A 1 111 ? -0.646 4.851 -5.195 1.00 92.38 111 ILE A C 1
ATOM 861 O O . ILE A 1 111 ? -1.321 4.970 -4.172 1.00 92.38 111 ILE A O 1
ATOM 865 N N . PRO A 1 112 ? -0.880 3.850 -6.070 1.00 92.19 112 PRO A N 1
ATOM 866 C CA . PRO A 1 112 ? -1.968 2.899 -5.873 1.00 92.19 112 PRO A CA 1
ATOM 867 C C . PRO A 1 112 ? -1.857 2.152 -4.544 1.00 92.19 112 PRO A C 1
ATOM 869 O O . PRO A 1 112 ? -2.856 1.980 -3.852 1.00 92.19 112 PRO A O 1
ATOM 872 N N . ARG A 1 113 ? -0.651 1.734 -4.133 1.00 93.19 113 ARG A N 1
ATOM 873 C CA . ARG A 1 113 ? -0.450 1.081 -2.828 1.00 93.19 113 ARG A CA 1
ATOM 874 C C . ARG A 1 113 ? -0.820 2.005 -1.665 1.00 93.19 113 ARG A C 1
ATOM 876 O O . ARG A 1 113 ? -1.520 1.564 -0.758 1.00 93.19 113 ARG A O 1
ATOM 883 N N . PHE A 1 114 ? -0.398 3.268 -1.692 1.00 95.25 114 PHE A N 1
ATOM 884 C CA . PHE A 1 114 ? -0.757 4.248 -0.664 1.00 95.25 114 PHE A CA 1
ATOM 885 C C . PHE A 1 114 ? -2.261 4.530 -0.631 1.00 95.25 114 PHE A C 1
ATOM 887 O O . PHE A 1 114 ? -2.830 4.582 0.455 1.00 95.25 114 PHE A O 1
ATOM 894 N N . GLU A 1 115 ? -2.934 4.587 -1.778 1.00 95.44 115 GLU A N 1
ATOM 895 C CA . GLU A 1 115 ? -4.397 4.696 -1.822 1.00 95.44 115 GLU A CA 1
ATOM 896 C C . GLU A 1 115 ? -5.085 3.512 -1.123 1.00 95.44 115 GLU A C 1
ATOM 898 O O . GLU A 1 115 ? -6.016 3.699 -0.342 1.00 95.44 115 GLU A O 1
ATOM 903 N N . HIS A 1 116 ? -4.577 2.287 -1.295 1.00 94.69 116 HIS A N 1
ATOM 904 C CA . HIS A 1 116 ? -5.105 1.122 -0.574 1.00 94.69 116 HIS A CA 1
ATOM 905 C C . HIS A 1 116 ? -4.835 1.196 0.936 1.00 94.69 116 HIS A C 1
ATOM 907 O O . HIS A 1 116 ? -5.705 0.825 1.725 1.00 94.69 116 HIS A O 1
ATOM 913 N N . TYR A 1 117 ? -3.672 1.707 1.362 1.00 96.00 117 TYR A N 1
ATOM 914 C CA . TYR A 1 117 ? -3.408 1.966 2.783 1.00 96.00 117 TYR A CA 1
ATOM 915 C C . TYR A 1 117 ? -4.360 3.021 3.352 1.00 96.00 117 TYR A C 1
ATOM 917 O O . TYR A 1 117 ? -4.879 2.831 4.450 1.00 96.00 117 TYR A O 1
ATOM 925 N N . LYS A 1 118 ? -4.643 4.092 2.601 1.00 96.12 118 LYS A N 1
ATOM 926 C CA . LYS A 1 118 ? -5.617 5.121 2.982 1.00 96.12 118 LYS A CA 1
ATOM 927 C C . LYS A 1 118 ? -6.988 4.506 3.252 1.00 96.12 118 LYS A C 1
ATOM 929 O O . LYS A 1 118 ? -7.543 4.688 4.334 1.00 96.12 118 LYS A O 1
ATOM 934 N N . VAL A 1 119 ? -7.496 3.712 2.308 1.00 96.25 119 VAL A N 1
ATOM 935 C CA . VAL A 1 119 ? -8.775 3.003 2.468 1.00 96.25 119 VAL A CA 1
ATOM 936 C C . VAL A 1 119 ? -8.727 2.040 3.659 1.00 96.25 119 VAL A C 1
ATOM 938 O O . VAL A 1 119 ? -9.675 1.992 4.438 1.00 96.25 119 VAL A O 1
ATOM 941 N N . ALA A 1 120 ? -7.618 1.326 3.868 1.00 94.88 120 ALA A N 1
ATOM 942 C CA . ALA A 1 120 ? -7.465 0.423 5.010 1.00 94.88 120 ALA A CA 1
ATOM 943 C C . ALA A 1 120 ? -7.536 1.148 6.365 1.00 94.88 120 ALA A C 1
ATOM 945 O O . ALA A 1 120 ? -8.176 0.640 7.285 1.00 94.88 120 ALA A O 1
ATOM 946 N N . PHE A 1 121 ? -6.950 2.344 6.494 1.00 94.56 121 PHE A N 1
ATOM 947 C CA . PHE A 1 121 ? -7.082 3.151 7.713 1.00 94.56 121 PHE A CA 1
ATOM 948 C C . PHE A 1 121 ? -8.509 3.665 7.923 1.00 94.56 121 PHE A C 1
ATOM 950 O O . PHE A 1 121 ? -8.992 3.651 9.053 1.00 94.56 121 PHE A O 1
ATOM 957 N N . ILE A 1 122 ? -9.217 4.040 6.853 1.00 94.50 122 ILE A N 1
ATOM 958 C CA . ILE A 1 122 ? -10.638 4.415 6.936 1.00 94.50 122 ILE A CA 1
ATOM 959 C C . ILE A 1 122 ? -11.475 3.230 7.439 1.00 94.50 122 ILE A C 1
ATOM 961 O O . ILE A 1 122 ? -12.236 3.376 8.392 1.00 94.50 122 ILE A O 1
ATOM 965 N N . VAL A 1 123 ? -11.292 2.038 6.862 1.00 93.25 123 VAL A N 1
ATOM 966 C CA . VAL A 1 123 ? -11.990 0.803 7.274 1.00 93.25 123 VAL A CA 1
ATOM 967 C C . VAL A 1 123 ? -11.653 0.417 8.723 1.00 93.25 123 VAL A C 1
ATOM 969 O O . VAL A 1 123 ? -12.514 -0.077 9.454 1.00 93.25 123 VAL A O 1
ATOM 972 N N . ALA A 1 124 ? -10.426 0.677 9.185 1.00 89.94 124 ALA A N 1
ATOM 973 C CA . ALA A 1 124 ? -10.028 0.436 10.573 1.00 89.94 124 ALA A CA 1
ATOM 974 C C . ALA A 1 124 ? -10.767 1.345 11.577 1.00 89.94 124 ALA A C 1
ATOM 976 O O . ALA A 1 124 ? -11.000 0.936 12.719 1.00 89.94 124 ALA A O 1
ATOM 977 N N . MET A 1 125 ? -11.194 2.537 11.155 1.00 89.56 125 MET A N 1
ATOM 978 C CA . MET A 1 125 ? -11.978 3.478 11.967 1.00 89.56 125 MET A CA 1
ATOM 979 C C . MET A 1 125 ? -13.495 3.245 11.895 1.00 89.56 125 MET A C 1
ATOM 981 O O . MET A 1 125 ? -14.248 4.001 12.496 1.00 89.56 125 MET A O 1
ATOM 985 N N . GLN A 1 126 ? -13.968 2.216 11.187 1.00 89.81 126 GLN A N 1
ATOM 986 C CA . GLN A 1 126 ? -15.398 1.901 11.094 1.00 89.81 126 GLN A CA 1
ATOM 987 C C . GLN A 1 126 ? -15.837 0.853 12.130 1.00 89.81 126 GLN A C 1
ATOM 989 O O . GLN A 1 126 ? -15.070 -0.080 12.405 1.00 89.81 126 GLN A O 1
ATOM 994 N N . PRO A 1 127 ? -17.076 0.944 12.653 1.00 86.75 127 PRO A N 1
ATOM 995 C CA . PRO A 1 127 ? -17.626 -0.037 13.586 1.00 86.75 127 PRO A CA 1
ATOM 996 C C . PRO A 1 127 ? -17.784 -1.410 12.926 1.00 86.75 127 PRO A C 1
ATOM 998 O O . PRO A 1 127 ? -17.903 -1.519 11.706 1.00 86.75 127 PRO A O 1
ATOM 1001 N N . ASP A 1 128 ? -17.791 -2.476 13.726 1.00 85.94 128 ASP A N 1
ATOM 1002 C CA . ASP A 1 128 ? -17.822 -3.841 13.201 1.00 85.94 128 ASP A CA 1
ATOM 1003 C C . ASP A 1 128 ? -19.098 -4.144 12.397 1.00 85.94 128 ASP A C 1
ATOM 1005 O O . ASP A 1 128 ? -20.218 -4.058 12.895 1.00 85.94 128 ASP A O 1
ATOM 1009 N N . SER A 1 129 ? -18.904 -4.534 11.135 1.00 89.69 129 SER A N 1
ATOM 1010 C CA . SER A 1 129 ? -19.951 -4.982 10.218 1.00 89.69 129 SER A CA 1
ATOM 1011 C C . SER A 1 129 ? -19.412 -6.088 9.305 1.00 89.69 129 SER A C 1
ATOM 1013 O O . SER A 1 129 ? -18.201 -6.213 9.105 1.00 89.69 129 SER A O 1
ATOM 1015 N N . CYS A 1 130 ? -20.305 -6.898 8.729 1.00 87.06 130 CYS A N 1
ATOM 1016 C CA . CYS A 1 130 ? -19.909 -7.967 7.806 1.00 87.06 130 CYS A CA 1
ATOM 1017 C C . CYS A 1 130 ? -19.198 -7.406 6.558 1.00 87.06 130 CYS A C 1
ATOM 1019 O O . CYS A 1 130 ? -18.164 -7.926 6.135 1.00 87.06 130 CYS A O 1
ATOM 1021 N N . GLU A 1 131 ? -19.699 -6.289 6.026 1.00 89.06 131 GLU A N 1
ATOM 1022 C CA . GLU A 1 131 ? -19.108 -5.578 4.887 1.00 89.06 131 GLU A CA 1
ATOM 1023 C C . GLU A 1 131 ? -17.707 -5.037 5.213 1.00 89.06 131 GLU A C 1
ATOM 1025 O O . GLU A 1 131 ? -16.782 -5.167 4.405 1.00 89.06 131 GLU A O 1
ATOM 1030 N N . ARG A 1 132 ? -17.510 -4.504 6.429 1.00 90.62 132 ARG A N 1
ATOM 1031 C CA . ARG A 1 132 ? -16.200 -4.049 6.917 1.00 90.62 132 ARG A CA 1
ATOM 1032 C C . ARG A 1 132 ? -15.193 -5.194 6.950 1.00 90.62 132 ARG A C 1
ATOM 1034 O O . ARG A 1 132 ? -14.070 -5.046 6.486 1.00 90.62 132 ARG A O 1
ATOM 1041 N N . THR A 1 133 ? -15.577 -6.354 7.479 1.00 88.69 133 THR A N 1
ATOM 1042 C CA . THR A 1 133 ? -14.670 -7.509 7.550 1.00 88.69 133 THR A CA 1
ATOM 1043 C C . THR A 1 133 ? -14.312 -8.037 6.160 1.00 88.69 133 THR A C 1
ATOM 1045 O O . THR A 1 133 ? -13.151 -8.364 5.913 1.00 88.69 133 THR A O 1
ATOM 1048 N N .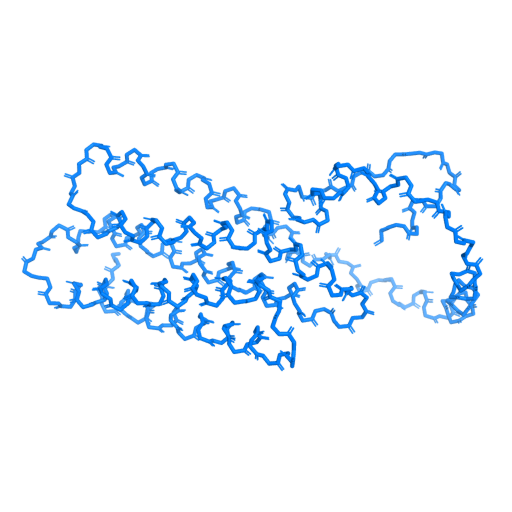 ALA A 1 134 ? -15.274 -8.080 5.233 1.00 91.00 134 ALA A N 1
ATOM 1049 C CA . ALA A 1 134 ? -15.024 -8.500 3.855 1.00 91.00 134 ALA A CA 1
ATOM 1050 C C . ALA A 1 134 ? -14.057 -7.545 3.130 1.00 91.00 134 ALA A C 1
ATOM 1052 O O . ALA A 1 134 ? -13.086 -7.983 2.510 1.00 91.00 134 ALA A O 1
ATOM 1053 N N . THR A 1 135 ? -14.285 -6.235 3.253 1.00 92.12 135 THR A N 1
ATOM 1054 C CA . THR A 1 135 ? -13.406 -5.206 2.673 1.00 92.12 135 THR A CA 1
ATOM 1055 C C . THR A 1 135 ? -12.016 -5.215 3.308 1.00 92.12 135 THR A C 1
ATOM 1057 O O . THR A 1 135 ? -11.020 -5.197 2.586 1.00 92.12 135 THR A O 1
ATOM 1060 N N . GLU A 1 136 ? -11.917 -5.347 4.632 1.00 92.56 136 GLU A N 1
ATOM 1061 C CA . GLU A 1 136 ? -10.643 -5.480 5.345 1.00 92.56 136 GLU A CA 1
ATOM 1062 C C . GLU A 1 136 ? -9.845 -6.699 4.863 1.00 92.56 136 GLU A C 1
ATOM 1064 O O . GLU A 1 136 ? -8.640 -6.598 4.633 1.00 92.56 136 GLU A O 1
ATOM 1069 N N . GLN A 1 137 ? -10.503 -7.843 4.656 1.00 92.00 137 GLN A N 1
ATOM 1070 C CA . GLN A 1 137 ? -9.837 -9.053 4.180 1.00 92.00 137 GLN A CA 1
ATOM 1071 C C . GLN A 1 137 ? -9.310 -8.904 2.745 1.00 92.00 137 GLN A C 1
ATOM 1073 O O . GLN A 1 137 ? -8.200 -9.355 2.452 1.00 92.00 137 GLN A O 1
ATOM 1078 N N . ASN A 1 138 ? -10.064 -8.234 1.870 1.00 92.88 138 ASN A N 1
ATOM 1079 C CA . ASN A 1 138 ? -9.630 -7.926 0.505 1.00 92.88 138 ASN A CA 1
ATOM 1080 C C . ASN A 1 138 ? -8.443 -6.949 0.486 1.00 92.88 138 ASN A C 1
ATOM 1082 O O . ASN A 1 138 ? -7.489 -7.130 -0.268 1.00 92.88 138 ASN A O 1
ATOM 1086 N N . LEU A 1 139 ? -8.453 -5.936 1.356 1.00 93.12 139 LEU A N 1
ATOM 1087 C CA . LEU A 1 139 ? -7.329 -5.006 1.490 1.00 93.12 139 LEU A CA 1
ATOM 1088 C C . LEU A 1 139 ? -6.088 -5.716 2.046 1.00 93.12 139 LEU A C 1
ATOM 1090 O O . LEU A 1 139 ? -4.986 -5.533 1.530 1.00 93.12 139 LEU A O 1
ATOM 1094 N N . LYS A 1 140 ? -6.261 -6.589 3.046 1.00 91.81 140 LYS A N 1
ATOM 1095 C CA . LYS A 1 140 ? -5.181 -7.412 3.609 1.00 91.81 140 LYS A CA 1
ATOM 1096 C C . LYS A 1 140 ? -4.545 -8.325 2.565 1.00 91.81 140 LYS A C 1
ATOM 1098 O O . LYS A 1 140 ? -3.319 -8.438 2.540 1.00 91.81 140 LYS A O 1
ATOM 1103 N N . SER A 1 141 ? -5.341 -8.985 1.722 1.00 90.94 141 SER A N 1
ATOM 1104 C CA . SER A 1 141 ? -4.811 -9.871 0.679 1.00 90.94 141 SER A CA 1
ATOM 1105 C C . SER A 1 141 ? -4.018 -9.088 -0.372 1.00 90.94 141 SER A C 1
ATOM 1107 O O . SER A 1 141 ? -2.906 -9.495 -0.708 1.00 90.94 141 SER A O 1
ATOM 1109 N N . TYR A 1 142 ? -4.517 -7.924 -0.799 1.00 90.81 142 TYR A N 1
ATOM 1110 C CA . TYR A 1 142 ? -3.810 -7.037 -1.725 1.00 90.81 142 TYR A CA 1
ATOM 1111 C C . TYR A 1 142 ? -2.489 -6.505 -1.146 1.00 90.81 142 TYR A C 1
ATOM 1113 O O . TYR A 1 142 ? -1.435 -6.611 -1.780 1.00 90.81 142 TYR A O 1
ATOM 1121 N N . ILE A 1 143 ? -2.514 -5.980 0.084 1.00 90.69 143 ILE A N 1
ATOM 1122 C CA . ILE A 1 143 ? -1.322 -5.454 0.768 1.00 90.69 143 ILE A CA 1
ATOM 1123 C C . ILE A 1 143 ? -0.278 -6.561 0.955 1.00 90.69 143 ILE A C 1
ATOM 1125 O O . ILE A 1 143 ? 0.911 -6.337 0.719 1.00 90.69 143 ILE A O 1
ATOM 1129 N N . ARG A 1 144 ? -0.710 -7.779 1.312 1.00 88.94 144 ARG A N 1
ATOM 1130 C CA . ARG A 1 144 ? 0.181 -8.942 1.418 1.00 88.94 144 ARG A CA 1
ATOM 1131 C C . ARG A 1 144 ? 0.825 -9.281 0.074 1.00 88.94 144 ARG A C 1
ATOM 1133 O O . ARG A 1 144 ? 2.044 -9.427 0.026 1.00 88.94 144 ARG A O 1
ATOM 1140 N N . ALA A 1 145 ? 0.044 -9.333 -1.005 1.00 85.50 145 ALA A N 1
ATOM 1141 C CA . ALA A 1 145 ? 0.566 -9.597 -2.344 1.00 85.50 145 ALA A CA 1
ATOM 1142 C C . ALA A 1 145 ? 1.627 -8.562 -2.754 1.00 85.50 145 ALA A C 1
ATOM 1144 O O . ALA A 1 145 ? 2.680 -8.929 -3.279 1.00 85.50 145 ALA A O 1
ATOM 1145 N N . CYS A 1 146 ? 1.394 -7.283 -2.438 1.00 84.44 146 CYS A N 1
ATOM 1146 C CA . CYS A 1 146 ? 2.351 -6.202 -2.663 1.00 84.44 146 CYS A CA 1
ATOM 1147 C C . CYS A 1 146 ? 3.635 -6.365 -1.839 1.00 84.44 146 CYS A C 1
ATOM 1149 O O . CYS A 1 146 ? 4.733 -6.241 -2.380 1.00 84.44 146 CYS A O 1
ATOM 1151 N N . ARG A 1 147 ? 3.519 -6.700 -0.550 1.00 80.75 147 ARG A N 1
ATOM 1152 C CA . ARG A 1 147 ? 4.670 -6.913 0.342 1.00 80.75 147 ARG A CA 1
ATOM 1153 C C . ARG A 1 147 ? 5.558 -8.068 -0.113 1.00 80.75 147 ARG A C 1
ATOM 1155 O O . ARG A 1 147 ? 6.779 -7.997 -0.006 1.00 80.75 147 ARG A O 1
ATOM 1162 N N . GLU A 1 148 ? 4.966 -9.132 -0.631 1.00 79.31 148 GLU A N 1
ATOM 1163 C CA . GLU A 1 148 ? 5.729 -10.247 -1.180 1.00 79.31 148 GLU A CA 1
ATOM 1164 C C . GLU A 1 148 ? 6.515 -9.861 -2.452 1.00 79.31 148 GLU A C 1
ATOM 1166 O O . GLU A 1 148 ? 7.575 -10.439 -2.701 1.00 79.31 148 GLU A O 1
ATOM 1171 N N . LEU A 1 149 ? 6.047 -8.876 -3.240 1.00 72.88 149 LEU A N 1
ATOM 1172 C CA . LEU A 1 149 ? 6.844 -8.298 -4.336 1.00 72.88 149 LEU A CA 1
ATOM 1173 C C . LEU A 1 149 ? 8.092 -7.571 -3.784 1.00 72.88 149 LEU A C 1
ATOM 1175 O O . LEU A 1 149 ? 9.158 -7.651 -4.388 1.00 72.88 149 LEU A O 1
ATOM 1179 N N . ASP A 1 150 ? 7.979 -6.907 -2.626 1.00 68.00 150 ASP A N 1
ATOM 1180 C CA . ASP A 1 150 ? 9.075 -6.148 -2.000 1.00 68.00 150 ASP A CA 1
ATOM 1181 C C . ASP A 1 150 ? 10.088 -7.055 -1.256 1.00 68.00 150 ASP A C 1
ATOM 1183 O O . ASP A 1 150 ? 11.296 -6.825 -1.309 1.00 68.00 150 ASP A O 1
ATOM 1187 N N . SER A 1 151 ? 9.630 -8.123 -0.585 1.00 59.53 151 SER A N 1
ATOM 1188 C CA . SER A 1 151 ? 10.476 -8.982 0.270 1.00 59.53 151 SER A CA 1
ATOM 1189 C C . SER A 1 151 ? 11.548 -9.777 -0.487 1.00 59.53 151 SER A C 1
ATOM 1191 O O . SER A 1 151 ? 12.605 -10.060 0.075 1.00 59.53 151 SER A O 1
ATOM 1193 N N . SER A 1 152 ? 11.306 -10.146 -1.748 1.00 49.59 152 SER A N 1
ATOM 1194 C CA . SER A 1 152 ? 12.292 -10.868 -2.571 1.00 49.59 152 SER A CA 1
ATOM 1195 C C . SER A 1 152 ? 13.352 -9.950 -3.183 1.00 49.59 152 SER A C 1
ATOM 1197 O O . SER A 1 152 ? 14.365 -10.434 -3.678 1.00 49.59 152 SER A O 1
ATOM 1199 N N . ARG A 1 153 ? 13.140 -8.630 -3.152 1.00 51.22 153 ARG A N 1
ATOM 1200 C CA . ARG A 1 153 ? 14.143 -7.639 -3.565 1.00 51.22 153 ARG A CA 1
ATOM 1201 C C . ARG A 1 153 ? 15.243 -7.478 -2.509 1.00 51.22 153 ARG A C 1
ATOM 1203 O O . ARG A 1 153 ? 16.356 -7.093 -2.839 1.00 51.22 153 ARG A O 1
ATOM 1210 N N . ASN A 1 154 ? 14.913 -7.815 -1.259 1.00 40.94 154 ASN A N 1
ATOM 1211 C CA . ASN A 1 154 ? 15.768 -7.703 -0.079 1.00 40.94 154 ASN A CA 1
ATOM 1212 C C . ASN A 1 154 ? 16.447 -9.020 0.317 1.00 40.94 154 ASN A C 1
ATOM 1214 O O . ASN A 1 154 ? 17.055 -9.074 1.383 1.00 40.94 154 ASN A O 1
ATOM 1218 N N . THR A 1 155 ? 16.350 -10.092 -0.480 1.00 34.97 155 THR A N 1
ATOM 1219 C CA . THR A 1 155 ? 17.235 -11.240 -0.261 1.00 34.97 155 THR A CA 1
ATOM 1220 C C . THR A 1 155 ? 18.640 -10.763 -0.622 1.00 34.97 155 THR A C 1
ATOM 1222 O O . THR A 1 155 ? 18.874 -10.480 -1.799 1.00 34.97 155 THR A O 1
ATOM 1225 N N . PRO A 1 156 ? 19.579 -10.622 0.335 1.00 38.38 156 PRO A N 1
ATOM 1226 C CA . PRO A 1 156 ? 20.963 -10.469 -0.060 1.00 38.38 156 PRO A CA 1
ATOM 1227 C C . PRO A 1 156 ? 21.274 -11.717 -0.876 1.00 38.38 156 PRO A C 1
ATOM 1229 O O . PRO A 1 156 ? 20.965 -12.833 -0.449 1.00 38.38 156 PRO A O 1
ATOM 1232 N N . VAL A 1 157 ? 21.809 -11.530 -2.076 1.00 36.31 157 VAL A N 1
ATOM 1233 C CA . VAL A 1 157 ? 22.392 -12.619 -2.847 1.00 36.31 157 VAL A CA 1
ATOM 1234 C C . VAL A 1 157 ? 23.438 -13.264 -1.937 1.00 36.31 157 VAL A C 1
ATOM 1236 O O . VAL A 1 157 ? 24.540 -12.752 -1.752 1.00 36.31 157 VAL A O 1
ATOM 1239 N N . LEU A 1 158 ? 23.055 -14.356 -1.276 1.00 37.44 158 LEU A N 1
ATOM 1240 C CA . LEU A 1 158 ? 23.963 -15.198 -0.518 1.00 37.44 158 LEU A CA 1
ATOM 1241 C C . LEU A 1 158 ? 25.035 -15.657 -1.515 1.00 37.44 158 LEU A C 1
ATOM 1243 O O . LEU A 1 158 ? 24.711 -16.320 -2.498 1.00 37.44 158 LEU A O 1
ATOM 1247 N N . ASN A 1 159 ? 26.285 -15.267 -1.235 1.00 35.53 159 ASN A N 1
ATOM 1248 C CA . ASN A 1 159 ? 27.539 -15.530 -1.966 1.00 35.53 159 ASN A CA 1
ATOM 1249 C C . ASN A 1 159 ? 28.112 -14.443 -2.901 1.00 35.53 159 ASN A C 1
ATOM 1251 O O . ASN A 1 159 ? 28.730 -14.775 -3.910 1.00 35.53 159 ASN A O 1
ATOM 1255 N N . GLU A 1 160 ? 28.084 -13.161 -2.528 1.00 39.66 160 GLU A N 1
ATOM 1256 C CA . GLU A 1 160 ? 28.948 -12.154 -3.188 1.00 39.66 160 GLU A CA 1
ATOM 1257 C C . GLU A 1 160 ? 30.427 -12.184 -2.737 1.00 39.66 160 GLU A C 1
ATOM 1259 O O . GLU A 1 160 ? 31.306 -11.668 -3.428 1.00 39.66 160 GLU A O 1
ATOM 1264 N N . HIS A 1 161 ? 30.764 -12.856 -1.629 1.00 39.59 161 HIS A N 1
ATOM 1265 C CA . HIS A 1 161 ? 32.140 -12.860 -1.103 1.00 39.59 161 HIS A CA 1
ATOM 1266 C C . HIS A 1 161 ? 33.155 -13.687 -1.923 1.00 39.59 161 HIS A C 1
ATOM 1268 O O . HIS A 1 161 ? 34.358 -13.548 -1.712 1.00 39.59 161 HIS A O 1
ATOM 1274 N N . GLY A 1 162 ? 32.708 -14.512 -2.879 1.00 37.12 162 GLY A N 1
ATOM 1275 C CA . GLY A 1 162 ? 33.593 -15.334 -3.723 1.00 37.12 162 GLY A CA 1
ATOM 1276 C C . GLY A 1 162 ? 33.960 -14.717 -5.079 1.00 37.12 162 GLY A C 1
ATOM 1277 O O . GLY A 1 162 ? 35.026 -15.005 -5.621 1.00 37.12 162 GLY A O 1
ATOM 1278 N N . TYR A 1 163 ? 33.112 -13.846 -5.635 1.00 41.94 163 TYR A N 1
ATOM 1279 C CA . TYR A 1 163 ? 33.262 -13.385 -7.023 1.00 41.94 163 TYR A CA 1
ATOM 1280 C C . TYR A 1 163 ? 34.128 -12.133 -7.168 1.00 41.94 163 TYR A C 1
ATOM 1282 O O . TYR A 1 163 ? 34.765 -11.947 -8.209 1.00 41.94 163 TYR A O 1
ATOM 1290 N N . HIS A 1 164 ? 34.211 -11.294 -6.132 1.00 40.31 164 HIS A N 1
ATOM 1291 C CA . HIS A 1 164 ? 34.968 -10.041 -6.192 1.00 40.31 164 HIS A CA 1
ATOM 1292 C C . HIS A 1 164 ? 36.485 -10.240 -6.293 1.00 40.31 164 HIS A C 1
ATOM 1294 O O . HIS A 1 164 ? 37.161 -9.417 -6.908 1.00 40.31 164 HIS A O 1
ATOM 1300 N N . ASN A 1 165 ? 37.027 -11.345 -5.772 1.00 44.69 165 ASN A N 1
ATOM 1301 C CA . ASN A 1 165 ? 38.473 -11.589 -5.810 1.00 44.69 165 ASN A CA 1
ATOM 1302 C C . ASN A 1 165 ? 38.959 -12.138 -7.161 1.00 44.69 165 ASN A C 1
ATOM 1304 O O . ASN A 1 165 ? 40.108 -11.913 -7.529 1.00 44.69 165 ASN A O 1
ATOM 1308 N N . ILE A 1 166 ? 38.084 -12.795 -7.931 1.00 49.28 166 ILE A N 1
ATOM 1309 C CA . ILE A 1 166 ? 38.429 -13.369 -9.244 1.00 49.28 166 ILE A CA 1
ATOM 1310 C C . ILE A 1 166 ? 38.196 -12.350 -10.370 1.00 49.28 166 ILE A C 1
ATOM 1312 O O . ILE A 1 166 ? 38.947 -12.298 -11.342 1.00 49.28 166 ILE A O 1
ATOM 1316 N N . THR A 1 167 ? 37.176 -11.498 -10.245 1.00 44.47 167 THR A N 1
ATOM 1317 C CA . THR A 1 167 ? 36.779 -10.573 -11.320 1.00 44.47 167 THR A CA 1
ATOM 1318 C C . THR A 1 167 ? 37.586 -9.277 -11.361 1.00 44.47 167 THR A C 1
ATOM 1320 O O . THR A 1 167 ? 37.724 -8.696 -12.434 1.00 44.47 167 THR A O 1
ATOM 1323 N N . ARG A 1 168 ? 38.174 -8.831 -10.244 1.00 41.84 168 ARG A N 1
ATOM 1324 C CA . ARG A 1 168 ? 38.817 -7.507 -10.125 1.00 41.84 168 ARG A CA 1
ATOM 1325 C C . ARG A 1 168 ? 39.982 -7.236 -11.103 1.00 41.84 168 ARG A C 1
ATOM 1327 O O . ARG A 1 168 ? 40.083 -6.097 -11.557 1.00 41.84 168 ARG A O 1
ATOM 1334 N N . PRO A 1 169 ? 40.827 -8.211 -11.498 1.00 47.91 169 PRO A N 1
ATOM 1335 C CA . PRO A 1 169 ? 41.853 -7.967 -12.518 1.00 47.91 169 PRO A CA 1
ATOM 1336 C C . PRO A 1 169 ? 41.305 -7.999 -13.956 1.00 47.91 169 PRO A C 1
ATOM 1338 O O . PRO A 1 169 ? 41.875 -7.372 -14.846 1.00 47.91 169 PRO A O 1
ATOM 1341 N N . ILE A 1 170 ? 40.206 -8.727 -14.196 1.00 48.62 170 ILE A N 1
ATOM 1342 C CA . ILE A 1 170 ? 39.669 -9.020 -15.539 1.00 48.62 170 ILE A CA 1
ATOM 1343 C C . ILE A 1 170 ? 38.610 -7.983 -15.963 1.00 48.62 170 ILE A C 1
ATOM 1345 O O . ILE A 1 170 ? 38.426 -7.722 -17.155 1.00 48.62 170 ILE A O 1
ATOM 1349 N N . THR A 1 171 ? 37.930 -7.344 -15.008 1.00 48.25 171 THR A N 1
ATOM 1350 C CA . THR A 1 171 ? 36.875 -6.361 -15.282 1.00 48.25 171 THR A CA 1
ATOM 1351 C C . THR A 1 171 ? 37.405 -4.985 -15.662 1.00 48.25 171 THR A C 1
ATOM 1353 O O . THR A 1 171 ? 36.759 -4.325 -16.460 1.00 48.25 171 THR A O 1
ATOM 1356 N N . SER A 1 172 ? 38.582 -4.538 -15.214 1.00 52.25 172 SER A N 1
ATOM 1357 C CA . SER A 1 172 ? 39.023 -3.156 -15.496 1.00 52.25 172 SER A CA 1
ATOM 1358 C C . SER A 1 172 ? 39.225 -2.868 -16.994 1.00 52.25 172 SER A C 1
ATOM 1360 O O . SER A 1 172 ? 38.797 -1.823 -17.481 1.00 52.25 172 SER A O 1
ATOM 1362 N N . LYS A 1 173 ? 39.786 -3.816 -17.761 1.00 53.12 173 LYS A N 1
ATOM 1363 C CA . LYS A 1 173 ? 39.935 -3.688 -19.226 1.00 53.12 173 LYS A CA 1
ATOM 1364 C C . LYS A 1 173 ? 38.625 -3.920 -19.983 1.00 53.12 173 LYS A C 1
ATOM 1366 O O . LYS A 1 173 ? 38.350 -3.225 -20.959 1.00 53.12 173 LYS A O 1
ATOM 1371 N N . ASN A 1 174 ? 37.811 -4.878 -19.542 1.00 54.41 174 ASN A N 1
ATOM 1372 C CA . ASN A 1 174 ? 36.566 -5.222 -20.230 1.00 54.41 174 ASN A CA 1
ATOM 1373 C C . ASN A 1 174 ? 35.427 -4.240 -19.928 1.00 54.41 174 ASN A C 1
ATOM 1375 O O . ASN A 1 174 ? 34.614 -4.001 -20.806 1.00 54.41 174 ASN A O 1
ATOM 1379 N N . VAL A 1 175 ? 35.386 -3.617 -18.748 1.00 57.09 175 VAL A N 1
ATOM 1380 C CA . VAL A 1 175 ? 34.391 -2.592 -18.390 1.00 57.09 175 VAL A CA 1
ATOM 1381 C C . VAL A 1 175 ? 34.562 -1.353 -19.255 1.00 57.09 175 VAL A C 1
ATOM 1383 O O . VAL A 1 175 ? 33.569 -0.849 -19.765 1.00 57.09 175 VAL A O 1
ATOM 1386 N N . ILE A 1 176 ? 35.796 -0.895 -19.495 1.00 57.62 176 ILE A N 1
ATOM 1387 C CA . ILE A 1 176 ? 36.044 0.240 -20.398 1.00 57.62 176 ILE A CA 1
ATOM 1388 C C . ILE A 1 176 ? 35.567 -0.107 -21.813 1.00 57.62 176 ILE A C 1
ATOM 1390 O O . ILE A 1 176 ? 34.833 0.669 -22.413 1.00 57.62 176 ILE A O 1
ATOM 1394 N N . ARG A 1 177 ? 35.879 -1.313 -22.307 1.00 57.47 177 ARG A N 1
ATOM 1395 C CA . ARG A 1 177 ? 35.450 -1.783 -23.634 1.00 57.47 177 ARG A CA 1
ATOM 1396 C C . ARG A 1 177 ? 33.934 -1.980 -23.745 1.00 57.47 177 ARG A C 1
ATOM 1398 O O . ARG A 1 177 ? 33.352 -1.646 -24.768 1.00 57.47 177 ARG A O 1
ATOM 1405 N N . LEU A 1 178 ? 33.280 -2.494 -22.706 1.00 57.09 178 LEU A N 1
ATOM 1406 C CA . LEU A 1 178 ? 31.823 -2.641 -22.646 1.00 57.09 178 LEU A CA 1
ATOM 1407 C C . LEU A 1 178 ? 31.135 -1.279 -22.562 1.00 57.09 178 LEU A C 1
ATOM 1409 O O . LEU A 1 178 ? 30.141 -1.068 -23.242 1.00 57.09 178 LEU A O 1
ATOM 1413 N N . THR A 1 179 ? 31.688 -0.341 -21.793 1.00 55.88 179 THR A N 1
ATOM 1414 C CA . THR A 1 179 ? 31.196 1.042 -21.708 1.00 55.88 179 THR A CA 1
ATOM 1415 C C . THR A 1 179 ? 31.350 1.748 -23.053 1.00 55.88 179 THR A C 1
ATOM 1417 O O . THR A 1 179 ? 30.419 2.402 -23.515 1.00 55.88 179 THR A O 1
ATOM 1420 N N . GLU A 1 180 ? 32.479 1.544 -23.736 1.00 60.28 180 GLU A N 1
ATOM 1421 C CA . GLU A 1 180 ? 32.716 2.039 -25.092 1.00 60.28 180 GLU A CA 1
ATOM 1422 C C . GLU A 1 180 ? 31.726 1.418 -26.095 1.00 60.28 180 GLU A C 1
ATOM 1424 O O . GLU A 1 180 ? 31.101 2.138 -26.869 1.00 60.28 180 GLU A O 1
ATOM 1429 N N . MET A 1 181 ? 31.478 0.105 -26.041 1.00 59.16 181 MET A N 1
ATOM 1430 C CA . MET A 1 181 ? 30.447 -0.547 -26.861 1.00 59.16 181 MET A CA 1
ATOM 1431 C C . MET A 1 181 ? 29.028 -0.054 -26.531 1.00 59.16 181 MET A C 1
ATOM 1433 O O . MET A 1 181 ? 28.229 0.146 -27.442 1.00 59.16 181 MET A O 1
ATOM 1437 N N . CYS A 1 182 ? 28.717 0.208 -25.259 1.00 54.78 182 CYS A N 1
ATOM 1438 C CA . CYS A 1 182 ? 27.447 0.801 -24.831 1.00 54.78 182 CYS A CA 1
ATOM 1439 C C . CYS A 1 182 ? 27.287 2.239 -25.337 1.00 54.78 182 CYS A C 1
ATOM 1441 O O . CYS A 1 182 ? 26.187 2.628 -25.723 1.00 54.78 182 CYS A O 1
ATOM 1443 N N . SER A 1 183 ? 28.376 3.011 -25.389 1.00 56.09 183 SER A N 1
ATOM 1444 C CA . SER A 1 183 ? 28.381 4.363 -25.960 1.00 56.09 183 SER A CA 1
ATOM 1445 C C . SER A 1 183 ? 28.233 4.373 -27.488 1.00 56.09 183 SER A C 1
ATOM 1447 O O . SER A 1 183 ? 27.798 5.370 -28.053 1.00 56.09 183 SER A O 1
ATOM 1449 N N . ARG A 1 184 ? 28.512 3.240 -28.150 1.00 58.22 184 ARG A N 1
ATOM 1450 C CA . ARG A 1 184 ? 28.287 3.005 -29.587 1.00 58.22 184 ARG A CA 1
ATOM 1451 C C . ARG A 1 184 ? 26.897 2.434 -29.902 1.00 58.22 184 ARG A C 1
ATOM 1453 O O . ARG A 1 184 ? 26.688 1.955 -31.014 1.00 58.22 184 ARG A O 1
ATOM 1460 N N . ARG A 1 185 ? 25.948 2.440 -28.954 1.00 59.44 185 ARG A N 1
ATOM 1461 C CA . ARG A 1 185 ? 24.564 2.015 -29.225 1.00 59.44 185 ARG A CA 1
ATOM 1462 C C . ARG A 1 185 ? 23.991 2.822 -30.390 1.00 59.44 185 ARG A C 1
ATOM 1464 O O . ARG A 1 185 ? 23.858 4.040 -30.299 1.00 59.44 185 ARG A O 1
ATOM 1471 N N . GLU A 1 186 ? 23.599 2.128 -31.454 1.00 59.84 186 GLU A N 1
ATOM 1472 C CA . GLU A 1 186 ? 22.776 2.732 -32.496 1.00 59.84 186 GLU A CA 1
ATOM 1473 C C . GLU A 1 186 ? 21.408 3.115 -31.928 1.00 59.84 186 GLU A C 1
ATOM 1475 O O . GLU A 1 186 ? 20.756 2.354 -31.203 1.00 59.84 186 GLU A O 1
ATOM 1480 N N . LYS A 1 187 ? 20.980 4.334 -32.252 1.00 59.31 187 LYS A N 1
ATOM 1481 C CA . LYS A 1 187 ? 19.672 4.856 -31.870 1.00 59.31 187 LYS A CA 1
ATOM 1482 C C . LYS A 1 187 ? 18.588 3.992 -32.527 1.00 59.31 187 LYS A C 1
ATOM 1484 O O . LYS A 1 187 ? 18.550 3.894 -33.746 1.00 59.31 187 LYS A O 1
ATOM 1489 N N . GLY A 1 188 ? 17.720 3.383 -31.718 1.00 61.19 188 GLY A N 1
ATOM 1490 C CA . GLY A 1 188 ? 16.648 2.482 -32.173 1.00 61.19 188 GLY A CA 1
ATOM 1491 C C . GLY A 1 188 ? 16.902 0.993 -31.905 1.00 61.19 188 GLY A C 1
ATOM 1492 O O . GLY A 1 188 ? 15.972 0.187 -31.960 1.00 61.19 188 GLY A O 1
ATOM 1493 N N . THR A 1 189 ? 18.125 0.603 -31.536 1.00 65.00 189 THR A N 1
ATOM 1494 C CA . THR A 1 189 ? 18.435 -0.799 -31.224 1.00 65.00 189 THR A CA 1
ATOM 1495 C C . THR A 1 189 ? 17.699 -1.268 -29.972 1.00 65.00 189 THR A C 1
ATOM 1497 O O . THR A 1 189 ? 17.764 -0.632 -28.919 1.00 65.00 189 THR A O 1
ATOM 1500 N N . ALA A 1 190 ? 17.019 -2.414 -30.094 1.00 63.97 190 ALA A N 1
ATOM 1501 C CA . ALA A 1 190 ? 16.181 -3.017 -29.056 1.00 63.97 190 ALA A CA 1
ATOM 1502 C C . ALA A 1 190 ? 15.031 -2.119 -28.561 1.00 63.97 190 ALA A C 1
ATOM 1504 O O . ALA A 1 190 ? 14.514 -2.345 -27.475 1.00 63.97 190 ALA A O 1
ATOM 1505 N N . GLN A 1 191 ? 14.593 -1.127 -29.346 1.00 66.19 191 GLN 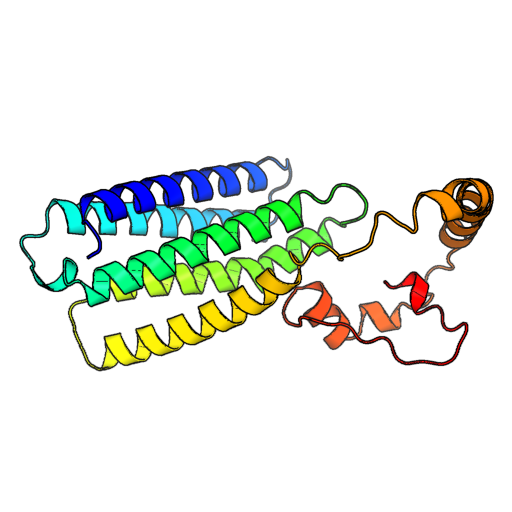A N 1
ATOM 1506 C CA . GLN A 1 191 ? 13.510 -0.229 -28.931 1.00 66.19 191 GLN A CA 1
ATOM 1507 C C . GLN A 1 191 ? 12.193 -0.970 -28.645 1.00 66.19 191 GLN A C 1
ATOM 1509 O O . GLN A 1 191 ? 11.473 -0.608 -27.717 1.00 66.19 191 GLN A O 1
ATOM 1514 N N . TRP A 1 192 ? 11.958 -2.075 -29.359 1.00 73.06 192 TRP A N 1
ATOM 1515 C CA . TRP A 1 192 ? 10.797 -2.950 -29.191 1.00 73.06 192 TRP A CA 1
ATOM 1516 C C . TRP A 1 192 ? 10.598 -3.443 -27.747 1.00 73.06 192 TRP A C 1
ATOM 1518 O O . TRP A 1 192 ? 9.458 -3.585 -27.314 1.00 73.06 192 TRP A O 1
ATOM 1528 N N . ILE A 1 193 ? 11.672 -3.656 -26.969 1.00 72.81 193 ILE A N 1
ATOM 1529 C CA . ILE A 1 193 ? 11.537 -4.123 -25.578 1.00 72.81 193 ILE A CA 1
ATOM 1530 C C . ILE A 1 193 ? 10.978 -3.028 -24.670 1.00 72.81 193 ILE A C 1
ATOM 1532 O O . ILE A 1 193 ? 10.190 -3.301 -23.774 1.00 72.81 193 ILE A O 1
ATOM 1536 N N . PHE A 1 194 ? 11.333 -1.768 -24.935 1.00 72.00 194 PHE A N 1
ATOM 1537 C CA . PHE A 1 194 ? 10.816 -0.623 -24.189 1.00 72.00 194 PHE A CA 1
ATOM 1538 C C . PHE A 1 194 ? 9.372 -0.292 -24.572 1.00 72.00 194 PHE A C 1
ATOM 1540 O O . PHE A 1 194 ? 8.717 0.473 -23.866 1.00 72.00 194 PHE A O 1
ATOM 1547 N N . GLU A 1 195 ? 8.879 -0.847 -25.678 1.00 75.69 195 GLU A N 1
ATOM 1548 C CA . GLU A 1 195 ? 7.496 -0.717 -26.128 1.00 75.69 195 GLU A CA 1
ATOM 1549 C C . GLU A 1 195 ? 6.606 -1.848 -25.590 1.00 75.69 195 GLU A C 1
ATOM 1551 O O . GLU A 1 195 ? 5.411 -1.611 -25.396 1.00 75.69 195 GLU A O 1
ATOM 1556 N N . GLU A 1 196 ? 7.182 -3.006 -25.242 1.00 80.75 196 GLU A N 1
ATOM 1557 C CA . GLU A 1 196 ? 6.462 -4.161 -24.698 1.00 80.75 196 GLU A CA 1
ATOM 1558 C C . GLU A 1 196 ? 5.795 -3.855 -23.342 1.00 80.75 196 GLU A C 1
ATOM 1560 O O . GLU A 1 196 ? 6.432 -3.384 -22.396 1.00 80.75 196 GLU A O 1
ATOM 1565 N N . GLU A 1 197 ? 4.500 -4.164 -23.222 1.00 79.31 197 GLU A N 1
ATOM 1566 C CA . GLU A 1 197 ? 3.730 -3.945 -21.988 1.00 79.31 197 GLU A CA 1
ATOM 1567 C C . GLU A 1 197 ? 4.268 -4.762 -20.812 1.00 79.31 197 GLU A C 1
ATOM 1569 O O . GLU A 1 197 ? 4.448 -4.220 -19.728 1.00 79.31 197 GLU A O 1
ATOM 1574 N N . ARG A 1 198 ? 4.643 -6.028 -21.029 1.00 76.75 198 ARG A N 1
ATOM 1575 C CA . ARG A 1 198 ? 5.167 -6.897 -19.959 1.00 76.75 198 ARG A CA 1
ATOM 1576 C C . ARG A 1 198 ? 6.472 -6.372 -19.371 1.00 76.75 198 ARG A C 1
ATOM 1578 O O . ARG A 1 198 ? 6.676 -6.440 -18.159 1.00 76.75 198 ARG A O 1
ATOM 1585 N N . TYR A 1 199 ? 7.343 -5.832 -20.224 1.00 75.12 199 TYR A N 1
ATOM 1586 C CA . TYR A 1 199 ? 8.567 -5.177 -19.785 1.00 75.12 199 TYR A CA 1
ATOM 1587 C C . TYR A 1 199 ? 8.255 -3.927 -18.957 1.00 75.12 199 TYR A C 1
ATOM 1589 O O . TYR A 1 199 ? 8.842 -3.750 -17.893 1.00 75.12 199 TYR A O 1
ATOM 1597 N N . LYS A 1 200 ? 7.302 -3.090 -19.392 1.00 74.12 200 LYS A N 1
ATOM 1598 C CA . LYS A 1 200 ? 6.859 -1.903 -18.638 1.00 74.12 200 LYS A CA 1
ATOM 1599 C C . LYS A 1 200 ? 6.242 -2.277 -17.294 1.00 74.12 200 LYS A C 1
ATOM 1601 O O . LYS A 1 200 ? 6.595 -1.677 -16.287 1.00 74.12 200 LYS A O 1
ATOM 1606 N N . ASP A 1 201 ? 5.384 -3.285 -17.258 1.00 73.62 201 ASP A N 1
ATOM 1607 C CA . ASP A 1 201 ? 4.742 -3.757 -16.034 1.00 73.62 201 ASP A CA 1
ATOM 1608 C C . ASP A 1 201 ? 5.765 -4.295 -15.031 1.00 73.62 201 ASP A C 1
ATOM 1610 O O . ASP A 1 201 ? 5.698 -3.986 -13.842 1.00 73.62 201 ASP A O 1
ATOM 1614 N N . TRP A 1 202 ? 6.763 -5.055 -15.490 1.00 79.25 202 TRP A N 1
ATOM 1615 C CA . TRP A 1 202 ? 7.881 -5.456 -14.636 1.00 79.25 202 TRP A CA 1
ATOM 1616 C C . TRP A 1 202 ? 8.710 -4.251 -14.176 1.00 79.25 202 TRP A C 1
ATOM 1618 O O . TRP A 1 202 ? 9.007 -4.119 -12.988 1.00 79.25 202 TRP A O 1
ATOM 1628 N N . LEU A 1 203 ? 9.048 -3.346 -15.098 1.00 70.94 203 LEU A N 1
ATOM 1629 C CA . LEU A 1 203 ? 9.838 -2.146 -14.822 1.00 70.94 203 LEU A CA 1
ATOM 1630 C C . LEU A 1 203 ? 9.162 -1.258 -13.764 1.00 70.94 203 LEU A C 1
ATOM 1632 O O . LEU A 1 203 ? 9.839 -0.692 -12.904 1.00 70.94 203 LEU A O 1
ATOM 1636 N N . PHE A 1 204 ? 7.833 -1.175 -13.809 1.00 69.31 204 PHE A N 1
ATOM 1637 C CA . PHE A 1 204 ? 6.983 -0.466 -12.858 1.00 69.31 204 PHE A CA 1
ATOM 1638 C C . PHE A 1 204 ? 6.466 -1.361 -11.722 1.00 69.31 204 PHE A C 1
ATOM 1640 O O . PHE A 1 204 ? 5.483 -1.032 -11.064 1.00 69.31 204 PHE A O 1
ATOM 1647 N N . GLY A 1 205 ? 7.131 -2.484 -11.445 1.00 65.94 205 GLY A N 1
ATOM 1648 C CA . GLY A 1 205 ? 6.937 -3.255 -10.216 1.00 65.94 205 GLY A CA 1
ATOM 1649 C C . GLY A 1 205 ? 5.595 -3.983 -10.084 1.00 65.94 205 GLY A C 1
ATOM 1650 O O . GLY A 1 205 ? 5.270 -4.427 -8.981 1.00 65.94 205 GLY A O 1
ATOM 1651 N N . SER A 1 206 ? 4.835 -4.128 -11.171 1.00 70.88 206 SER A N 1
ATOM 1652 C CA . SER A 1 206 ? 3.634 -4.973 -11.235 1.00 70.88 206 SER A CA 1
ATOM 1653 C C . SER A 1 206 ? 3.996 -6.464 -11.217 1.00 70.88 206 SER A C 1
ATOM 1655 O O . SER A 1 206 ? 3.250 -7.278 -10.676 1.00 70.88 206 SER A O 1
ATOM 1657 N N . PHE A 1 207 ? 5.168 -6.830 -11.755 1.00 71.06 207 PHE A N 1
ATOM 1658 C CA . PHE A 1 207 ? 5.692 -8.201 -11.765 1.00 71.06 207 PHE A CA 1
ATOM 1659 C C . PHE A 1 207 ? 7.022 -8.324 -11.013 1.00 71.06 207 PHE A C 1
ATOM 1661 O O . PHE A 1 207 ? 7.831 -7.399 -10.995 1.00 71.06 207 PHE A O 1
ATOM 1668 N N . ARG A 1 208 ? 7.278 -9.504 -10.425 1.00 64.81 208 ARG A N 1
ATOM 1669 C CA . ARG A 1 208 ? 8.513 -9.786 -9.659 1.00 64.81 208 ARG A CA 1
ATOM 1670 C C . ARG A 1 208 ? 9.725 -10.065 -10.538 1.00 64.81 208 ARG A C 1
ATOM 1672 O O . ARG A 1 208 ? 10.835 -9.661 -10.209 1.00 64.81 208 ARG A O 1
ATOM 1679 N N . THR A 1 209 ? 9.525 -10.796 -11.627 1.00 67.94 209 THR A N 1
ATOM 1680 C CA . THR A 1 209 ? 10.617 -11.397 -12.396 1.00 67.94 209 THR A CA 1
ATOM 1681 C C . THR A 1 209 ? 10.427 -11.104 -13.871 1.00 67.94 209 THR A C 1
ATOM 1683 O O . THR A 1 209 ? 9.383 -11.428 -14.433 1.00 67.94 209 THR A O 1
ATOM 1686 N N . LEU A 1 210 ? 11.457 -10.539 -14.498 1.00 72.06 210 LEU A N 1
ATOM 1687 C CA . LEU A 1 210 ? 11.582 -10.492 -15.947 1.00 72.06 210 LEU A CA 1
ATOM 1688 C C . LEU A 1 210 ? 12.451 -11.664 -16.382 1.00 72.06 210 LEU A C 1
ATOM 1690 O O . LEU A 1 210 ? 13.625 -11.747 -16.023 1.00 72.06 210 LEU A O 1
ATOM 1694 N N . TYR A 1 211 ? 11.866 -12.579 -17.148 1.00 74.81 211 TYR A N 1
ATOM 1695 C CA . TYR A 1 211 ? 12.594 -13.707 -17.707 1.00 74.81 211 TYR A CA 1
ATOM 1696 C C . TYR A 1 211 ? 12.885 -13.457 -19.185 1.00 74.81 211 TYR A C 1
ATOM 1698 O O . TYR A 1 211 ? 12.016 -13.596 -20.044 1.00 74.81 211 TYR A O 1
ATOM 1706 N N . CYS A 1 212 ? 14.124 -13.072 -19.481 1.00 73.75 212 CYS A N 1
ATOM 1707 C CA . CYS A 1 212 ? 14.572 -12.836 -20.847 1.00 73.75 212 CYS A CA 1
ATOM 1708 C C . CYS A 1 212 ? 14.896 -14.174 -21.527 1.00 73.75 212 CYS A C 1
ATOM 1710 O O . CYS A 1 212 ? 15.923 -14.790 -21.236 1.00 73.75 212 CYS A O 1
ATOM 1712 N N . VAL A 1 213 ? 14.048 -14.614 -22.460 1.00 78.56 213 VAL A N 1
ATOM 1713 C CA . VAL A 1 213 ? 14.273 -15.819 -23.278 1.00 78.56 213 VAL A CA 1
ATOM 1714 C C . VAL A 1 213 ? 14.848 -15.431 -24.635 1.00 78.56 213 VAL A C 1
ATOM 1716 O O . VAL A 1 213 ? 14.407 -14.468 -25.252 1.00 78.56 213 VAL A O 1
ATOM 1719 N N . GLY A 1 214 ? 15.838 -16.179 -25.123 1.00 76.06 214 GLY A N 1
ATOM 1720 C CA . GLY A 1 214 ? 16.383 -15.971 -26.464 1.00 76.06 214 GLY A CA 1
ATOM 1721 C C . GLY A 1 214 ? 17.727 -16.662 -26.701 1.00 76.06 214 GLY A C 1
ATOM 1722 O O . GLY A 1 214 ? 18.362 -17.119 -25.742 1.00 76.06 214 GLY A O 1
ATOM 1723 N N . PRO A 1 215 ? 18.203 -16.710 -27.957 1.00 74.31 215 PRO A N 1
ATOM 1724 C CA . PRO A 1 215 ? 19.450 -17.379 -28.321 1.00 74.31 215 PRO A CA 1
ATOM 1725 C C . PRO A 1 215 ? 20.677 -16.741 -27.650 1.00 74.31 215 PRO A C 1
ATOM 1727 O O . PRO A 1 215 ? 20.646 -15.596 -27.178 1.00 74.31 215 PRO A O 1
ATOM 1730 N N . ALA A 1 216 ? 21.771 -17.498 -27.549 1.00 74.44 216 ALA A N 1
ATOM 1731 C CA . ALA A 1 216 ? 23.044 -16.976 -27.055 1.00 74.44 216 ALA A CA 1
ATOM 1732 C C . ALA A 1 216 ? 23.497 -15.773 -27.905 1.00 74.44 216 ALA A C 1
ATOM 1734 O O . ALA A 1 216 ? 23.267 -15.738 -29.109 1.00 74.44 216 ALA A O 1
ATOM 1735 N N . GLY A 1 217 ? 24.088 -14.756 -27.273 1.00 66.25 217 GLY A N 1
ATOM 1736 C CA . GLY A 1 217 ? 24.508 -13.531 -27.968 1.00 66.25 217 GLY A CA 1
ATOM 1737 C C . GLY A 1 217 ? 23.403 -12.497 -28.233 1.00 66.25 217 GLY A C 1
ATOM 1738 O O . GLY A 1 217 ? 23.729 -11.376 -28.598 1.00 66.25 217 GLY A O 1
ATOM 1739 N N . ALA A 1 218 ? 22.125 -12.790 -27.952 1.00 68.88 218 ALA A N 1
ATOM 1740 C CA . ALA A 1 218 ? 21.004 -11.853 -28.152 1.00 68.88 218 ALA A CA 1
ATOM 1741 C C . ALA A 1 218 ? 20.976 -10.634 -27.197 1.00 68.88 218 ALA A C 1
ATOM 1743 O O . ALA A 1 218 ? 19.972 -9.936 -27.111 1.00 68.88 218 ALA A O 1
ATOM 1744 N N . GLY A 1 219 ? 22.036 -10.397 -26.419 1.00 63.94 219 GLY A N 1
ATOM 1745 C CA . GLY A 1 219 ? 22.113 -9.243 -25.518 1.00 63.94 219 GLY A CA 1
ATOM 1746 C C . GLY A 1 219 ? 21.287 -9.349 -24.230 1.00 63.94 219 GLY A C 1
ATOM 1747 O O . GLY A 1 219 ? 21.162 -8.361 -23.520 1.00 63.94 219 GLY A O 1
ATOM 1748 N N . LYS A 1 220 ? 20.769 -10.532 -23.870 1.00 73.94 220 LYS A N 1
ATOM 1749 C CA . LYS A 1 220 ? 19.971 -10.742 -22.640 1.00 73.94 220 LYS A CA 1
ATOM 1750 C C . LYS A 1 220 ? 20.683 -10.267 -21.365 1.00 73.94 220 LYS A C 1
ATOM 1752 O O . LYS A 1 220 ? 20.068 -9.646 -20.514 1.00 73.94 220 LYS A O 1
ATOM 1757 N N . THR A 1 221 ? 21.989 -10.518 -21.268 1.00 64.62 221 THR A N 1
ATOM 1758 C CA . THR A 1 221 ? 22.838 -10.090 -20.142 1.00 64.62 221 THR A CA 1
ATOM 1759 C C . THR A 1 221 ? 23.055 -8.576 -20.096 1.00 64.62 221 THR A C 1
ATOM 1761 O O . THR A 1 221 ? 23.416 -8.060 -19.056 1.00 64.62 221 THR A O 1
ATOM 1764 N N . PHE A 1 222 ? 22.845 -7.856 -21.202 1.00 59.50 222 PHE A N 1
ATOM 1765 C CA . PHE A 1 222 ? 22.938 -6.391 -21.230 1.00 59.50 222 PHE A CA 1
ATOM 1766 C C . PHE A 1 222 ? 21.643 -5.692 -20.788 1.00 59.50 222 PHE A C 1
ATOM 1768 O O . PHE A 1 222 ? 21.639 -4.470 -20.654 1.00 59.50 222 PHE A O 1
ATOM 1775 N N . LEU A 1 223 ? 20.542 -6.436 -20.648 1.00 60.09 223 LEU A N 1
ATOM 1776 C CA . LEU A 1 223 ? 19.251 -5.926 -20.178 1.00 60.09 223 LEU A CA 1
ATOM 1777 C C . LEU A 1 223 ? 19.053 -6.101 -18.665 1.00 60.09 223 LEU A C 1
ATOM 1779 O O . LEU A 1 223 ? 18.232 -5.385 -18.098 1.00 60.09 223 LEU A O 1
ATOM 1783 N N . ALA A 1 224 ? 19.764 -7.052 -18.052 1.00 50.47 224 ALA A N 1
ATOM 1784 C CA . ALA A 1 224 ? 19.763 -7.320 -16.613 1.00 50.47 224 ALA A CA 1
ATOM 1785 C C . ALA A 1 224 ? 20.844 -6.492 -15.908 1.00 50.47 224 ALA A C 1
ATOM 1787 O O . ALA A 1 224 ? 20.571 -6.032 -14.779 1.00 50.47 224 ALA A O 1
#